Protein AF-X1ATG4-F1 (afdb_monomer_lite)

Structure (mmCIF, N/CA/C/O backbone):
data_AF-X1ATG4-F1
#
_entry.id   AF-X1ATG4-F1
#
loop_
_atom_site.group_PDB
_atom_site.id
_atom_site.type_symbol
_atom_site.label_atom_id
_atom_site.label_alt_id
_atom_site.label_comp_id
_atom_site.label_asym_id
_atom_site.label_entity_id
_atom_site.label_seq_id
_atom_site.pdbx_PDB_ins_code
_atom_site.Cartn_x
_atom_site.Cartn_y
_atom_site.Cartn_z
_atom_site.occupancy
_atom_site.B_iso_or_equiv
_atom_site.auth_seq_id
_atom_site.auth_comp_id
_atom_site.auth_asym_id
_atom_site.auth_atom_id
_atom_site.pdbx_PDB_model_num
ATOM 1 N N . LEU A 1 1 ? -18.039 0.901 14.696 1.00 39.53 1 LEU A N 1
ATOM 2 C CA . LEU A 1 1 ? -16.800 1.525 14.194 1.00 39.53 1 LEU A CA 1
ATOM 3 C C . LEU A 1 1 ? -17.168 2.192 12.890 1.00 39.53 1 LEU A C 1
ATOM 5 O O . LEU A 1 1 ? -17.733 1.528 12.027 1.00 39.53 1 LEU A O 1
ATOM 9 N N . THR A 1 2 ? -16.930 3.484 12.785 1.00 30.84 2 THR A N 1
ATOM 10 C CA . THR A 1 2 ? -17.266 4.261 11.594 1.00 30.84 2 THR A CA 1
ATOM 11 C C . THR A 1 2 ? -16.002 5.020 11.230 1.00 30.84 2 THR A C 1
ATOM 13 O O . THR A 1 2 ? -15.323 5.549 12.107 1.00 30.84 2 THR A O 1
ATOM 16 N N . TRP A 1 3 ? -15.625 4.991 9.957 1.00 35.78 3 TRP A N 1
ATOM 17 C CA . TRP A 1 3 ? -14.454 5.716 9.479 1.00 35.78 3 TRP A CA 1
ATOM 18 C C . TRP A 1 3 ? -14.771 7.209 9.533 1.00 35.78 3 TRP A C 1
ATOM 20 O O . TRP A 1 3 ? -15.779 7.643 8.972 1.00 35.78 3 TRP A O 1
ATOM 30 N N . ALA A 1 4 ? -13.953 7.983 10.243 1.00 32.50 4 ALA A N 1
ATOM 31 C CA . ALA A 1 4 ? -14.033 9.433 10.177 1.00 32.50 4 ALA A CA 1
ATOM 32 C C . ALA A 1 4 ? -13.235 9.859 8.946 1.00 32.50 4 ALA A C 1
ATOM 34 O O . ALA A 1 4 ? -12.024 9.674 8.899 1.00 32.50 4 ALA A O 1
ATOM 35 N N . ASN A 1 5 ? -13.915 10.371 7.920 1.00 33.09 5 ASN A N 1
ATOM 36 C CA . ASN A 1 5 ? -13.211 11.028 6.826 1.00 33.09 5 ASN A CA 1
ATOM 37 C C . ASN A 1 5 ? -12.584 12.326 7.377 1.00 33.09 5 ASN A C 1
ATOM 39 O O . ASN A 1 5 ? -13.252 13.043 8.125 1.00 33.09 5 ASN A O 1
ATOM 43 N N . PRO A 1 6 ? -11.329 12.620 7.010 1.00 39.56 6 PRO A N 1
ATOM 44 C CA . PRO A 1 6 ? -10.852 12.382 5.661 1.00 39.56 6 PRO A CA 1
ATOM 45 C C . PRO A 1 6 ? -9.776 11.299 5.531 1.00 39.56 6 PRO A C 1
ATOM 47 O O . PRO A 1 6 ? -8.745 11.296 6.200 1.00 39.56 6 PRO A O 1
ATOM 50 N N . VAL A 1 7 ? -10.053 10.396 4.600 1.00 40.12 7 VAL A N 1
ATOM 51 C CA . VAL A 1 7 ? -9.165 9.374 4.068 1.00 40.12 7 VAL A CA 1
ATOM 52 C C . VAL A 1 7 ? -8.341 10.024 2.959 1.00 40.12 7 VAL A C 1
ATOM 54 O O . VAL A 1 7 ? -8.877 10.355 1.908 1.00 40.12 7 VAL A O 1
ATOM 57 N N . PHE A 1 8 ? -7.047 10.227 3.181 1.00 42.38 8 PHE A N 1
ATOM 58 C CA . PHE A 1 8 ? -6.211 10.985 2.252 1.00 42.38 8 PHE A CA 1
ATOM 59 C C . PHE A 1 8 ? -5.025 10.157 1.779 1.00 42.38 8 PHE A C 1
ATOM 61 O O . PHE A 1 8 ? -4.408 9.414 2.549 1.00 42.38 8 PHE A O 1
ATOM 68 N N . LEU A 1 9 ? -4.757 10.211 0.480 1.00 43.16 9 LEU A N 1
ATOM 69 C CA . LEU A 1 9 ? -3.505 9.738 -0.084 1.00 43.16 9 LEU A CA 1
ATOM 70 C C . LEU A 1 9 ? -2.603 10.964 -0.241 1.00 43.16 9 LEU A C 1
ATOM 72 O O . LEU A 1 9 ? -3.017 11.944 -0.858 1.00 43.16 9 LEU A O 1
ATOM 76 N N . LYS A 1 10 ? -1.409 10.930 0.356 1.00 48.19 10 LYS A N 1
ATOM 77 C CA . LYS A 1 10 ? -0.399 11.975 0.179 1.00 48.19 10 LYS A CA 1
ATOM 78 C C . LYS A 1 10 ? 0.585 11.527 -0.901 1.00 48.19 10 LYS A C 1
ATOM 80 O O . LYS A 1 10 ? 1.242 10.492 -0.755 1.00 48.19 10 LYS A O 1
ATOM 85 N N . HIS A 1 11 ? 0.657 12.317 -1.966 1.00 41.91 11 HIS A N 1
ATOM 86 C CA . HIS A 1 11 ? 1.656 12.249 -3.030 1.00 41.91 11 HIS A CA 1
ATOM 87 C C . HIS A 1 11 ? 2.664 13.397 -2.856 1.00 41.91 11 HIS A C 1
ATOM 89 O O . HIS A 1 11 ? 2.399 14.331 -2.099 1.00 41.91 11 HIS A O 1
ATOM 95 N N . TYR A 1 12 ? 3.807 13.383 -3.552 1.00 43.47 12 TYR A N 1
ATOM 96 C CA . TYR A 1 12 ? 4.749 14.512 -3.466 1.00 43.47 12 TYR A CA 1
ATOM 97 C C . TYR A 1 12 ? 4.158 15.833 -3.993 1.00 43.47 12 TYR A C 1
ATOM 99 O O . TYR A 1 12 ? 4.673 16.901 -3.677 1.00 43.47 12 TYR A O 1
ATOM 107 N N . GLU A 1 13 ? 3.081 15.755 -4.779 1.00 34.00 13 GLU A N 1
ATOM 108 C CA . GLU A 1 13 ? 2.392 16.895 -5.398 1.00 34.00 13 GLU A CA 1
ATOM 109 C C . GLU A 1 13 ? 1.251 17.477 -4.549 1.00 34.00 13 GLU A C 1
ATOM 111 O O . GLU A 1 13 ? 0.695 18.501 -4.927 1.00 34.00 13 GLU A O 1
ATOM 116 N N . THR A 1 14 ? 0.888 16.856 -3.421 1.00 41.28 14 THR A N 1
ATOM 117 C CA . THR A 1 14 ? -0.229 17.315 -2.571 1.00 41.28 14 THR A CA 1
ATOM 118 C C . THR A 1 14 ? 0.276 18.110 -1.369 1.00 41.28 14 THR A C 1
ATOM 120 O O . THR A 1 14 ? 1.152 17.619 -0.649 1.00 41.28 14 THR A O 1
ATOM 123 N N . ASP A 1 15 ? -0.285 19.301 -1.115 1.00 38.81 15 ASP A N 1
ATOM 124 C CA . ASP A 1 15 ? 0.025 20.094 0.086 1.00 38.81 15 ASP A CA 1
ATOM 125 C C . ASP A 1 15 ? -0.265 19.272 1.364 1.00 38.81 15 ASP A C 1
ATOM 127 O O . ASP A 1 15 ? -1.424 18.950 1.647 1.00 38.81 15 ASP A O 1
ATOM 131 N N . PRO A 1 16 ? 0.755 18.973 2.194 1.00 40.34 16 PRO A N 1
ATOM 132 C CA . PRO A 1 16 ? 0.622 18.101 3.359 1.00 40.34 16 PRO A CA 1
ATOM 133 C C . PRO A 1 16 ? -0.294 18.647 4.469 1.00 40.34 16 PRO A C 1
ATOM 135 O O . PRO A 1 16 ? -0.579 17.903 5.415 1.00 40.34 16 PRO A O 1
ATOM 138 N N . ILE A 1 17 ? -0.720 19.915 4.385 1.00 38.16 17 ILE A N 1
ATOM 139 C CA . ILE A 1 17 ? -1.539 20.629 5.376 1.00 38.16 17 ILE A CA 1
ATOM 140 C C . ILE A 1 17 ? -2.983 20.831 4.887 1.00 38.16 17 ILE A C 1
ATOM 142 O O . ILE A 1 17 ? -3.896 20.882 5.715 1.00 38.16 17 ILE A O 1
ATOM 146 N N . THR A 1 18 ? -3.215 20.945 3.575 1.00 38.19 18 THR A N 1
ATOM 147 C CA . THR A 1 18 ? -4.523 21.358 3.025 1.00 38.19 18 THR A CA 1
ATOM 148 C C . THR A 1 18 ? -5.119 20.409 1.989 1.00 38.19 18 THR A C 1
ATOM 150 O O . THR A 1 18 ? -6.333 20.437 1.779 1.00 38.19 18 THR A O 1
ATOM 153 N N . GLU A 1 19 ? -4.315 19.531 1.395 1.00 42.41 19 GLU A N 1
ATOM 154 C CA . GLU A 1 19 ? -4.727 18.686 0.283 1.00 42.41 19 GLU A CA 1
ATOM 155 C C . GLU A 1 19 ? -4.458 17.229 0.616 1.00 42.41 19 GLU A C 1
ATOM 157 O O . GLU A 1 19 ? -3.336 16.732 0.608 1.00 42.41 19 GLU A O 1
ATOM 162 N N . GLY A 1 20 ? -5.530 16.508 0.888 1.00 44.81 20 GLY A N 1
ATOM 163 C CA . GLY A 1 20 ? -5.513 15.090 0.648 1.00 44.81 20 GLY A CA 1
ATOM 164 C C . GLY A 1 20 ? -6.519 14.768 -0.435 1.00 44.81 20 GLY A C 1
ATOM 165 O O . GLY A 1 20 ? -7.612 15.335 -0.479 1.00 44.81 20 GLY A O 1
ATOM 166 N N . ALA A 1 21 ? -6.127 13.881 -1.336 1.00 48.69 21 ALA A N 1
ATOM 167 C CA . ALA A 1 21 ? -6.972 13.483 -2.441 1.00 48.69 21 ALA A CA 1
ATOM 168 C C . ALA A 1 21 ? -7.600 12.111 -2.152 1.00 48.69 21 ALA A C 1
ATOM 170 O O . ALA A 1 21 ? -6.941 11.205 -1.627 1.00 48.69 21 ALA A O 1
ATOM 171 N N . ASP A 1 22 ? -8.885 11.959 -2.495 1.00 48.97 22 ASP A N 1
ATOM 172 C CA . ASP A 1 22 ? -9.569 10.655 -2.524 1.00 48.97 22 ASP A CA 1
ATOM 173 C C . ASP A 1 22 ? -8.992 9.743 -3.627 1.00 48.97 22 ASP A C 1
ATOM 175 O O . ASP A 1 22 ? -9.145 8.522 -3.558 1.00 48.97 22 ASP A O 1
ATOM 179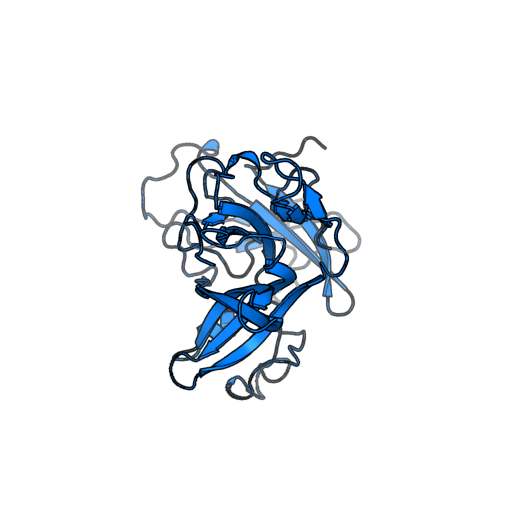 N N . THR A 1 23 ? -8.290 10.344 -4.594 1.00 51.44 23 THR A N 1
ATOM 180 C CA . THR A 1 23 ? -7.685 9.721 -5.773 1.00 51.44 23 THR A CA 1
ATOM 181 C C . THR A 1 23 ? -6.250 10.226 -5.932 1.00 51.44 23 THR A C 1
ATOM 183 O O . THR A 1 23 ? -6.034 11.433 -5.873 1.00 51.44 23 THR A O 1
ATOM 186 N N . ILE A 1 24 ? -5.262 9.354 -6.147 1.00 54.38 24 ILE A N 1
ATOM 187 C CA . ILE A 1 24 ? -3.892 9.794 -6.479 1.00 54.38 24 ILE A CA 1
ATOM 188 C C . ILE A 1 24 ? -3.726 9.716 -7.986 1.00 54.38 24 ILE A C 1
ATOM 190 O O . ILE A 1 24 ? -3.968 8.657 -8.551 1.00 54.38 24 ILE A O 1
ATOM 194 N N . ASN A 1 25 ? -3.206 10.773 -8.605 1.00 51.72 25 ASN A N 1
ATOM 195 C CA . ASN A 1 25 ? -2.513 10.648 -9.887 1.00 51.72 25 ASN A CA 1
ATOM 196 C C . ASN A 1 25 ? -1.090 10.129 -9.632 1.00 51.72 25 ASN A C 1
ATOM 198 O O . ASN A 1 25 ? -0.150 10.914 -9.582 1.00 51.72 25 ASN A O 1
ATOM 202 N N . GLY A 1 26 ? -0.953 8.829 -9.353 1.00 52.44 26 GLY A N 1
ATOM 203 C CA . GLY A 1 26 ? 0.324 8.202 -8.995 1.00 52.44 26 GLY A CA 1
ATOM 204 C C . GLY A 1 26 ? 0.885 7.380 -10.150 1.00 52.44 26 GLY A C 1
ATOM 205 O O . GLY A 1 26 ? 0.176 6.567 -10.742 1.00 52.44 26 GLY A O 1
ATOM 206 N N . ARG A 1 27 ? 2.157 7.572 -10.478 1.00 62.78 27 ARG A N 1
ATOM 207 C CA . ARG A 1 27 ? 2.899 6.799 -11.479 1.00 62.78 27 ARG A CA 1
ATOM 208 C C . ARG A 1 27 ? 3.288 5.424 -10.919 1.00 62.78 27 ARG A C 1
ATOM 210 O O . ARG A 1 27 ? 3.315 5.232 -9.705 1.00 62.78 27 ARG A O 1
ATOM 217 N N . ILE A 1 28 ? 3.629 4.472 -11.802 1.00 60.91 28 ILE A N 1
ATOM 218 C CA . ILE A 1 28 ? 4.023 3.068 -11.493 1.00 60.91 28 ILE A CA 1
ATOM 219 C C . ILE A 1 28 ? 5.081 2.945 -10.382 1.00 60.91 28 ILE A C 1
ATOM 221 O O . ILE A 1 28 ? 5.209 1.890 -9.774 1.00 60.91 28 ILE A O 1
ATOM 225 N N . GLU A 1 29 ? 5.810 4.016 -10.097 1.00 65.94 29 GLU A N 1
ATOM 226 C CA . GLU A 1 29 ? 6.955 4.041 -9.201 1.00 65.94 29 GLU A CA 1
ATOM 227 C C . GLU A 1 29 ? 6.810 5.016 -8.029 1.00 65.94 29 GLU A C 1
ATOM 229 O O . GLU A 1 29 ? 7.734 5.126 -7.227 1.00 65.94 29 GLU A O 1
ATOM 234 N N . ASP A 1 30 ? 5.682 5.714 -7.899 1.00 65.81 30 ASP A N 1
ATOM 235 C CA . ASP A 1 30 ? 5.559 6.754 -6.882 1.00 65.81 30 ASP A CA 1
ATOM 236 C C . ASP A 1 30 ? 5.461 6.175 -5.465 1.00 65.81 30 ASP A C 1
ATOM 238 O O . ASP A 1 30 ? 4.790 5.171 -5.193 1.00 65.81 30 ASP A O 1
ATOM 242 N N . ASP A 1 31 ? 6.133 6.860 -4.541 1.00 71.19 31 ASP A N 1
ATOM 243 C CA . ASP A 1 31 ? 6.045 6.596 -3.114 1.00 71.19 31 ASP A CA 1
ATOM 244 C C . ASP A 1 31 ? 4.797 7.265 -2.547 1.00 71.19 31 ASP A C 1
ATOM 246 O O . ASP A 1 31 ? 4.685 8.498 -2.500 1.00 71.19 31 ASP A O 1
ATOM 250 N N . ILE A 1 32 ? 3.877 6.435 -2.073 1.00 75.50 32 ILE A N 1
ATOM 251 C CA . ILE A 1 32 ? 2.563 6.852 -1.607 1.00 75.50 32 ILE A CA 1
ATOM 252 C C . ILE A 1 32 ? 2.511 6.703 -0.094 1.00 75.50 32 ILE A C 1
ATOM 254 O O . ILE A 1 32 ? 2.842 5.653 0.459 1.00 75.50 32 ILE A O 1
ATOM 258 N N . LEU A 1 33 ? 2.026 7.739 0.589 1.00 76.44 33 LEU A N 1
ATOM 259 C CA . LEU A 1 33 ? 1.612 7.629 1.981 1.00 76.44 33 LEU A CA 1
ATOM 260 C C . LEU A 1 33 ? 0.093 7.584 2.064 1.00 76.44 33 LEU A C 1
ATOM 262 O O . LEU A 1 33 ? -0.594 8.543 1.704 1.00 76.44 33 LEU A O 1
ATOM 266 N N . ARG A 1 34 ? -0.437 6.495 2.618 1.00 78.88 34 ARG A N 1
ATOM 267 C CA . ARG A 1 34 ? -1.844 6.427 2.994 1.00 78.88 34 ARG A CA 1
ATOM 268 C C . ARG A 1 34 ? -2.046 6.867 4.435 1.00 78.88 34 ARG A C 1
ATOM 270 O O . ARG A 1 34 ? -1.435 6.299 5.337 1.00 78.88 34 ARG A O 1
ATOM 277 N N . TYR A 1 35 ? -2.926 7.846 4.628 1.00 81.88 35 TYR A N 1
ATOM 278 C CA . TYR A 1 35 ? -3.425 8.276 5.927 1.00 81.88 35 TYR A CA 1
ATOM 279 C C . TYR A 1 35 ? -4.886 7.850 6.119 1.00 81.88 35 TYR A C 1
ATOM 281 O O . TYR A 1 35 ? -5.762 8.264 5.353 1.00 81.88 35 TYR A O 1
ATOM 289 N N . ASP A 1 36 ? -5.144 7.056 7.157 1.00 80.56 36 ASP A N 1
ATOM 290 C CA . ASP A 1 36 ? -6.490 6.668 7.575 1.00 80.56 36 ASP A CA 1
ATOM 291 C C . ASP A 1 36 ? -6.773 7.104 9.014 1.00 80.56 36 ASP A C 1
ATOM 293 O O . ASP A 1 36 ? -5.885 7.116 9.870 1.00 80.56 36 ASP A O 1
ATOM 297 N N . GLN A 1 37 ? -8.049 7.355 9.305 1.00 83.50 37 GLN A N 1
ATOM 298 C CA . GLN A 1 37 ? -8.538 7.625 10.650 1.00 83.50 37 GLN A CA 1
ATOM 299 C C . GLN A 1 37 ? -9.792 6.802 10.955 1.00 83.50 37 GLN A C 1
ATOM 301 O O . GLN A 1 37 ? -10.716 6.696 10.146 1.00 83.50 37 GLN A O 1
ATOM 306 N N . PHE A 1 38 ? -9.856 6.242 12.159 1.00 82.25 38 PHE A N 1
ATOM 307 C CA . PHE A 1 38 ? -11.050 5.574 12.670 1.00 82.25 38 PHE A CA 1
ATOM 308 C C . PHE A 1 38 ? -11.283 5.924 14.130 1.00 82.25 38 PHE A C 1
ATOM 310 O O . PHE A 1 38 ? -10.393 6.418 14.821 1.00 82.25 38 PHE A O 1
ATOM 317 N N . TYR A 1 39 ? -12.484 5.621 14.616 1.00 83.94 39 TYR A N 1
ATOM 318 C CA . TYR A 1 39 ? -12.796 5.765 16.026 1.00 83.94 39 TYR A CA 1
ATOM 319 C C . TYR A 1 39 ? -13.517 4.556 16.606 1.00 83.94 39 TYR A C 1
ATOM 321 O O . TYR A 1 39 ? -14.283 3.850 15.943 1.00 83.94 39 TYR A O 1
ATOM 329 N N . ILE A 1 40 ? -13.308 4.356 17.899 1.00 82.56 40 ILE A N 1
ATOM 330 C CA . ILE A 1 40 ? -14.098 3.455 18.723 1.00 82.56 40 ILE A CA 1
ATOM 331 C C . ILE A 1 40 ? -15.265 4.251 19.302 1.00 82.56 40 ILE A C 1
ATOM 333 O O . ILE A 1 40 ? -15.048 5.233 20.006 1.00 82.56 40 ILE A O 1
ATOM 337 N N . ASP A 1 41 ? -16.485 3.806 19.008 1.00 81.19 41 ASP A N 1
ATOM 338 C CA . ASP A 1 41 ? -17.721 4.320 19.602 1.00 81.19 41 ASP A CA 1
ATOM 339 C C . ASP A 1 41 ? -18.066 3.525 20.863 1.00 81.19 41 ASP A C 1
ATOM 341 O O . ASP A 1 41 ? -18.224 2.297 20.821 1.00 81.19 41 ASP A O 1
ATOM 345 N N . ARG A 1 42 ? -18.161 4.240 21.978 1.00 76.00 42 ARG A N 1
ATOM 346 C CA . ARG A 1 42 ? -18.428 3.707 23.313 1.00 76.00 42 ARG A CA 1
ATOM 347 C C . ARG A 1 42 ? -19.795 4.112 23.845 1.00 76.00 42 ARG A C 1
ATOM 349 O O . ARG A 1 42 ? -20.104 3.763 24.981 1.00 76.00 42 ARG A O 1
ATOM 356 N N . SER A 1 43 ? -20.614 4.803 23.055 1.00 75.56 43 SER A N 1
ATOM 357 C CA . SER A 1 43 ? -21.911 5.285 23.514 1.00 75.56 43 SER A CA 1
ATOM 358 C C . SER A 1 43 ? -22.770 4.124 24.030 1.00 75.56 43 SER A C 1
ATOM 360 O O . SER A 1 43 ? -22.934 3.098 23.362 1.00 75.56 43 SER A O 1
ATOM 362 N N . GLY A 1 44 ? -23.257 4.257 25.268 1.00 67.38 44 GLY A N 1
ATOM 363 C CA . GLY A 1 44 ? -24.049 3.232 25.956 1.00 67.38 44 GLY A CA 1
ATOM 364 C C . GLY A 1 44 ? -23.274 1.993 26.429 1.00 67.38 44 GLY A C 1
ATOM 365 O O . GLY A 1 44 ? -23.899 0.963 26.684 1.00 67.38 44 GLY A O 1
ATOM 366 N N . ARG A 1 45 ? -21.936 2.044 26.528 1.00 67.62 45 ARG A N 1
ATOM 367 C CA . ARG A 1 45 ? -21.096 0.912 26.969 1.00 67.62 45 ARG A CA 1
ATOM 368 C C . ARG A 1 45 ? -20.383 1.246 28.280 1.00 67.62 45 ARG A C 1
ATOM 370 O O . ARG A 1 45 ? -19.589 2.174 28.321 1.00 67.62 45 ARG A O 1
ATOM 377 N N . GLU A 1 46 ? -20.657 0.471 29.331 1.00 56.03 46 GLU A N 1
ATOM 378 C CA . GLU A 1 46 ? -20.280 0.850 30.704 1.00 56.03 46 GLU A CA 1
ATOM 379 C C . GLU A 1 46 ? -18.843 0.519 31.141 1.00 56.03 46 GLU A C 1
ATOM 381 O O . GLU A 1 46 ? -18.426 1.090 32.131 1.00 56.03 46 GLU A O 1
ATOM 386 N N . ASP A 1 47 ? -18.075 -0.324 30.433 1.00 57.53 47 ASP A N 1
ATOM 387 C CA . ASP A 1 47 ? -16.658 -0.604 30.750 1.00 57.53 47 ASP A CA 1
ATOM 388 C C . ASP A 1 47 ? -15.980 -1.385 29.611 1.00 57.53 47 ASP A C 1
ATOM 390 O O . ASP A 1 47 ? -16.585 -2.311 29.087 1.00 57.53 47 ASP A O 1
ATOM 394 N N . ASN A 1 48 ? -14.729 -1.062 29.248 1.00 57.75 48 ASN A N 1
ATOM 395 C CA . ASN A 1 48 ? -13.695 -1.910 28.594 1.00 57.75 48 ASN A CA 1
ATOM 396 C C . ASN A 1 48 ? -14.092 -2.915 27.492 1.00 57.75 48 ASN A C 1
ATOM 398 O O . ASN A 1 48 ? -13.341 -3.852 27.206 1.00 57.75 48 ASN A O 1
ATOM 402 N N . THR A 1 49 ? -15.244 -2.737 26.853 1.00 66.94 49 THR A N 1
ATOM 403 C CA . THR A 1 49 ? -15.807 -3.789 26.007 1.00 66.94 49 THR A CA 1
ATOM 404 C C . THR A 1 49 ? -15.063 -3.939 24.702 1.00 66.94 49 THR A C 1
ATOM 406 O O . THR A 1 49 ? -15.017 -5.047 24.197 1.00 66.94 49 THR A O 1
ATOM 409 N N . ILE A 1 50 ? -14.487 -2.870 24.148 1.00 79.56 50 ILE A N 1
ATOM 410 C CA . ILE A 1 50 ? -13.894 -2.890 22.809 1.00 79.56 50 ILE A CA 1
ATOM 411 C C . ILE A 1 50 ? -12.389 -2.700 22.914 1.00 79.56 50 ILE A C 1
ATOM 413 O O . ILE A 1 50 ? -11.914 -1.601 23.199 1.00 79.56 50 ILE A O 1
ATOM 417 N N . ASN A 1 51 ? -11.655 -3.766 22.614 1.00 85.38 51 ASN A N 1
ATOM 418 C CA . ASN A 1 51 ? -10.202 -3.754 22.553 1.00 85.38 51 ASN A CA 1
ATOM 419 C C . ASN A 1 51 ? -9.750 -4.116 21.141 1.00 85.38 51 ASN A C 1
ATOM 421 O O . ASN A 1 51 ? -9.978 -5.238 20.684 1.00 85.38 51 ASN A O 1
ATOM 425 N N . ILE A 1 52 ? -9.070 -3.195 20.470 1.00 89.94 52 ILE A N 1
ATOM 426 C CA . ILE A 1 52 ? -8.297 -3.439 19.258 1.00 89.94 52 ILE A CA 1
ATOM 427 C C . ILE A 1 52 ? -7.312 -4.575 19.543 1.00 89.94 52 ILE A C 1
ATOM 429 O O . ILE A 1 52 ? -6.480 -4.500 20.440 1.00 89.94 52 ILE A O 1
ATOM 433 N N . GLN A 1 53 ? -7.432 -5.659 18.791 1.00 92.12 53 GLN A N 1
ATOM 434 C CA . GLN A 1 53 ? -6.529 -6.804 18.849 1.00 92.12 53 GLN A CA 1
ATOM 435 C C . GLN A 1 53 ? -5.426 -6.682 17.815 1.00 92.12 53 GLN A C 1
ATOM 437 O O . GLN A 1 53 ? -4.286 -7.063 18.071 1.00 92.12 53 GLN A O 1
ATOM 442 N N . GLN A 1 54 ? -5.774 -6.171 16.637 1.00 94.38 54 GLN A N 1
ATOM 443 C CA . GLN A 1 54 ? -4.861 -6.093 15.517 1.00 94.38 54 GLN A CA 1
ATOM 444 C C . GLN A 1 54 ? -5.305 -5.001 14.552 1.00 94.38 54 GLN A C 1
ATOM 446 O O . GLN A 1 54 ? -6.497 -4.835 14.297 1.00 94.38 54 GLN A O 1
ATOM 451 N N . THR A 1 55 ? -4.341 -4.299 13.984 1.00 94.50 55 THR A N 1
ATOM 452 C CA . THR A 1 55 ? -4.531 -3.463 12.795 1.00 94.50 55 THR A CA 1
ATOM 453 C C . THR A 1 55 ? -3.774 -4.103 11.648 1.00 94.50 55 THR A C 1
ATOM 455 O O . THR A 1 55 ? -2.685 -4.645 11.859 1.00 94.50 55 THR A O 1
ATOM 458 N N . ARG A 1 56 ? -4.345 -4.072 10.449 1.00 95.25 56 ARG A N 1
ATOM 459 C CA . ARG A 1 56 ? -3.729 -4.617 9.244 1.00 95.25 56 ARG A CA 1
ATOM 460 C C . ARG A 1 56 ? -3.892 -3.643 8.091 1.00 95.25 56 ARG A C 1
ATOM 462 O O . ARG A 1 56 ? -4.954 -3.045 7.928 1.00 95.25 56 ARG A O 1
ATOM 469 N N . GLN A 1 57 ? -2.856 -3.537 7.282 1.00 93.38 57 GLN A N 1
ATOM 470 C CA . GLN A 1 57 ? -2.827 -2.748 6.064 1.00 93.38 57 GLN A CA 1
ATOM 471 C C . GLN A 1 57 ? -2.430 -3.674 4.924 1.00 93.38 57 GLN A C 1
ATOM 473 O O . GLN A 1 57 ? -1.496 -4.466 5.059 1.00 93.38 57 GLN A O 1
ATOM 478 N N . PHE A 1 58 ? -3.165 -3.605 3.822 1.00 93.50 58 PHE A N 1
ATOM 479 C CA . PHE A 1 58 ? -2.941 -4.443 2.656 1.00 93.50 58 PHE A CA 1
ATOM 480 C C . PHE A 1 58 ? -2.933 -3.603 1.393 1.00 93.50 58 PHE A C 1
ATOM 482 O O . PHE A 1 58 ? -3.718 -2.666 1.252 1.00 93.50 58 PHE A O 1
ATOM 489 N N . LEU A 1 59 ? -2.115 -4.034 0.445 1.00 92.56 59 LEU A N 1
ATOM 490 C CA . LEU A 1 59 ? -2.306 -3.761 -0.966 1.00 92.56 59 LEU A CA 1
ATOM 491 C C . LEU A 1 59 ? -2.847 -5.049 -1.574 1.00 92.56 59 LEU A C 1
ATOM 493 O O . LEU A 1 59 ? -2.264 -6.120 -1.385 1.00 92.56 59 LEU A O 1
ATOM 497 N N . ILE A 1 60 ? -3.973 -4.961 -2.268 1.00 95.25 60 ILE A N 1
ATOM 498 C CA . ILE A 1 60 ? -4.629 -6.104 -2.900 1.00 95.25 60 ILE A CA 1
ATOM 499 C C . ILE A 1 60 ? -4.963 -5.774 -4.347 1.00 95.25 60 ILE A C 1
ATOM 501 O O . ILE A 1 60 ? -5.235 -4.625 -4.679 1.00 95.25 60 ILE A O 1
ATOM 505 N N . ALA A 1 61 ? -5.006 -6.794 -5.191 1.00 95.50 61 ALA A N 1
ATOM 506 C CA . ALA A 1 61 ? -5.693 -6.723 -6.471 1.00 95.50 61 ALA A CA 1
ATOM 507 C C . ALA A 1 61 ? -7.005 -7.496 -6.347 1.00 95.50 61 ALA A C 1
ATOM 509 O O . ALA A 1 61 ? -7.027 -8.590 -5.773 1.00 95.50 61 ALA A O 1
ATOM 510 N N . LYS A 1 62 ? -8.097 -6.927 -6.857 1.00 96.38 62 LYS A N 1
ATOM 511 C CA . LYS A 1 62 ? -9.444 -7.480 -6.698 1.00 96.38 62 LYS A CA 1
ATOM 512 C C . LYS A 1 62 ? -10.243 -7.357 -7.985 1.00 96.38 62 LYS A C 1
ATOM 514 O O . LYS A 1 62 ? -10.235 -6.312 -8.628 1.00 96.38 62 LYS A O 1
ATOM 519 N N . ASN A 1 63 ? -10.956 -8.425 -8.325 1.00 97.06 63 ASN A N 1
ATOM 520 C CA . ASN A 1 63 ? -11.887 -8.460 -9.436 1.00 97.06 63 ASN A CA 1
ATOM 521 C C . ASN A 1 63 ? -13.282 -8.009 -8.983 1.00 97.06 63 ASN A C 1
ATOM 523 O O . ASN A 1 63 ? -13.896 -8.635 -8.116 1.00 97.06 63 ASN A O 1
ATOM 527 N N . SER A 1 64 ? -13.814 -6.953 -9.590 1.00 94.44 64 SER A N 1
ATOM 528 C CA . SER A 1 64 ? -15.117 -6.381 -9.230 1.00 94.44 64 SER A CA 1
ATOM 529 C C . SER A 1 64 ? -16.320 -7.247 -9.629 1.00 94.44 64 SER A C 1
ATOM 531 O O . SER A 1 64 ? -17.408 -7.052 -9.087 1.00 94.44 64 SER A O 1
ATOM 533 N N . VAL A 1 65 ? -16.140 -8.223 -10.529 1.00 95.75 65 VAL A N 1
ATOM 534 C CA . VAL A 1 65 ? -17.209 -9.109 -11.023 1.00 95.75 65 VAL A CA 1
ATOM 535 C C . VAL A 1 65 ? -17.192 -10.470 -10.330 1.00 95.75 65 VAL A C 1
ATOM 537 O O . VAL A 1 65 ? -18.234 -10.925 -9.861 1.00 95.75 65 VAL A O 1
ATOM 540 N N . THR A 1 66 ? -16.037 -11.140 -10.268 1.00 96.00 66 THR A N 1
ATOM 541 C CA . THR A 1 66 ? -15.927 -12.478 -9.657 1.00 96.00 66 THR A CA 1
ATOM 542 C C . THR A 1 66 ? -15.752 -12.420 -8.142 1.00 96.00 66 THR A C 1
ATOM 544 O O . THR A 1 66 ? -16.069 -13.390 -7.457 1.00 96.00 66 THR A O 1
ATOM 547 N N . GLY A 1 67 ? -15.270 -11.292 -7.610 1.00 94.38 67 GLY A N 1
ATOM 548 C CA . GLY A 1 67 ? -14.895 -11.151 -6.204 1.00 94.38 67 GLY A CA 1
ATOM 549 C C . GLY A 1 67 ? -13.553 -11.798 -5.854 1.00 94.38 67 GLY A C 1
ATOM 550 O O . GLY A 1 67 ? -13.172 -11.767 -4.685 1.00 94.38 67 GLY A O 1
ATOM 551 N N . ASP A 1 68 ? -12.837 -12.361 -6.835 1.00 97.12 68 ASP A N 1
ATOM 552 C CA . ASP A 1 68 ? -11.497 -12.905 -6.621 1.00 97.12 68 ASP A CA 1
ATOM 553 C C . ASP A 1 68 ? -10.539 -11.792 -6.198 1.00 97.12 68 ASP A C 1
ATOM 555 O O . ASP A 1 68 ? -10.531 -10.709 -6.779 1.00 97.12 68 ASP A O 1
ATOM 559 N N . GLU A 1 69 ? -9.684 -12.070 -5.222 1.00 96.94 69 GLU A N 1
ATOM 560 C CA . GLU A 1 69 ? -8.663 -11.131 -4.775 1.00 96.94 69 GLU A CA 1
ATOM 561 C C . GLU A 1 69 ? -7.380 -11.854 -4.374 1.00 96.94 69 GLU A C 1
ATOM 563 O O . GLU A 1 69 ? -7.387 -13.038 -4.029 1.00 96.94 69 GLU A O 1
ATOM 568 N N . PHE A 1 70 ? -6.267 -11.130 -4.424 1.00 97.44 70 PHE A N 1
ATOM 569 C CA . PHE A 1 70 ? -4.989 -11.592 -3.902 1.00 97.44 70 PHE A CA 1
ATOM 570 C C . PHE A 1 70 ? -4.169 -10.438 -3.335 1.00 97.44 70 PHE A C 1
ATOM 572 O O . PHE A 1 70 ? -4.354 -9.273 -3.686 1.00 97.44 70 PHE A O 1
ATOM 579 N N . ILE A 1 71 ? -3.260 -10.784 -2.428 1.00 96.56 71 ILE A N 1
ATOM 580 C CA . ILE A 1 71 ? -2.448 -9.829 -1.678 1.00 96.56 71 ILE A CA 1
ATOM 581 C C . ILE A 1 71 ? -1.194 -9.495 -2.481 1.00 96.56 71 ILE A C 1
ATOM 583 O O . ILE A 1 71 ? -0.452 -10.397 -2.865 1.00 96.56 71 ILE A O 1
ATOM 587 N N . LEU A 1 72 ? -0.954 -8.205 -2.692 1.00 93.81 72 LEU A N 1
ATOM 588 C CA . LEU A 1 72 ? 0.277 -7.654 -3.259 1.00 93.81 72 LEU A CA 1
ATOM 589 C C . LEU A 1 72 ? 1.304 -7.410 -2.147 1.00 93.81 72 LEU A C 1
ATOM 591 O O . LEU A 1 72 ? 2.445 -7.861 -2.220 1.00 93.81 72 LEU A O 1
ATOM 595 N N . GLU A 1 73 ? 0.860 -6.763 -1.069 1.00 92.06 73 GLU A N 1
ATOM 596 C CA . GLU A 1 73 ? 1.648 -6.499 0.131 1.00 92.06 73 GLU A CA 1
ATOM 597 C C . GLU A 1 73 ? 0.740 -6.501 1.363 1.00 92.06 73 GLU A C 1
ATOM 599 O O . GLU A 1 73 ? -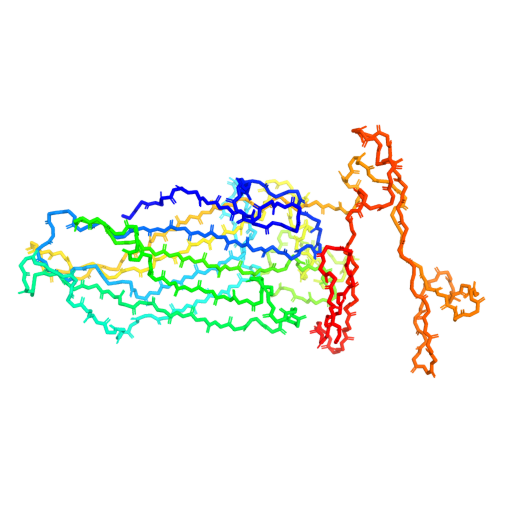0.444 -6.172 1.281 1.00 92.06 73 GLU A O 1
ATOM 604 N N . GLN A 1 74 ? 1.290 -6.869 2.520 1.00 93.56 74 GLN A N 1
ATOM 605 C CA . GLN A 1 74 ? 0.579 -6.795 3.789 1.00 93.56 74 GLN A CA 1
ATOM 606 C C . GLN A 1 74 ? 1.500 -6.406 4.944 1.00 93.56 74 GLN A C 1
ATOM 608 O O . GLN A 1 74 ? 2.658 -6.823 5.009 1.00 93.56 74 GLN A O 1
ATOM 613 N N . PHE A 1 75 ? 0.926 -5.706 5.912 1.00 93.81 75 PHE A N 1
ATOM 614 C CA . PHE A 1 75 ? 1.510 -5.442 7.215 1.00 93.81 75 PHE A CA 1
ATOM 615 C C . PHE A 1 75 ? 0.441 -5.612 8.293 1.00 93.81 75 PHE A C 1
ATOM 617 O O . PHE A 1 75 ? -0.740 -5.336 8.074 1.00 93.81 75 PHE A O 1
ATOM 624 N N . PHE A 1 76 ? 0.840 -6.085 9.470 1.00 95.00 76 PHE A N 1
ATOM 625 C CA . PHE A 1 76 ? -0.052 -6.161 10.617 1.00 95.00 76 PHE A CA 1
ATOM 626 C C . PHE A 1 76 ? 0.695 -5.867 11.909 1.00 95.00 76 PHE A C 1
ATOM 628 O O . PHE A 1 76 ? 1.837 -6.284 12.089 1.00 95.00 76 PHE A O 1
ATOM 635 N N . GLN A 1 77 ? -0.005 -5.226 12.841 1.00 95.19 77 GLN A N 1
ATOM 636 C CA . GLN A 1 77 ? 0.485 -4.969 14.186 1.00 95.19 77 GLN A CA 1
ATOM 637 C C . GLN A 1 77 ? -0.501 -5.530 15.206 1.00 95.19 77 GLN A C 1
ATOM 639 O O . GLN A 1 77 ? -1.702 -5.263 15.141 1.00 95.19 77 GLN A O 1
ATOM 644 N N . ASN A 1 78 ? 0.017 -6.336 16.134 1.00 94.56 78 ASN A N 1
ATOM 645 C CA . ASN A 1 78 ? -0.760 -6.919 17.221 1.00 94.56 78 ASN A CA 1
ATOM 646 C C . ASN A 1 78 ? -0.772 -5.978 18.427 1.00 94.56 78 ASN A C 1
ATOM 648 O O . ASN A 1 78 ? 0.268 -5.463 18.836 1.00 94.56 78 ASN A O 1
ATOM 652 N N . TRP A 1 79 ? -1.948 -5.829 19.026 1.00 91.81 79 TRP A N 1
ATOM 653 C CA . TRP A 1 79 ? -2.207 -4.980 20.191 1.00 91.81 79 TRP A CA 1
ATOM 654 C C . TRP A 1 79 ? -2.696 -5.780 21.400 1.00 91.81 79 TRP A C 1
ATOM 656 O O . TRP A 1 79 ? -3.094 -5.216 22.418 1.00 91.81 79 TRP A O 1
ATOM 666 N N . GLY A 1 80 ? -2.669 -7.112 21.307 1.00 81.06 80 GLY A N 1
ATOM 667 C CA . GLY A 1 80 ? -2.954 -7.982 22.441 1.00 81.06 80 GLY A CA 1
ATOM 668 C C . GLY A 1 80 ? -2.051 -7.627 23.625 1.00 81.06 80 GLY A C 1
ATOM 669 O O . GLY A 1 80 ? -0.830 -7.652 23.508 1.00 81.06 80 GLY A O 1
ATOM 670 N N . GLY A 1 81 ? -2.659 -7.277 24.760 1.00 72.56 81 GLY A N 1
ATOM 671 C CA . GLY A 1 81 ? -1.929 -6.927 25.980 1.00 72.56 81 GLY A CA 1
ATOM 672 C C . GLY A 1 81 ? -1.401 -5.490 26.054 1.00 72.56 81 GLY A C 1
ATOM 673 O O . GLY A 1 81 ? -0.670 -5.186 26.993 1.00 72.56 81 GLY A O 1
ATOM 674 N N . THR A 1 82 ? -1.762 -4.590 25.128 1.00 82.62 82 THR A N 1
ATOM 675 C CA . THR A 1 82 ? -1.471 -3.153 25.296 1.00 82.62 82 THR A CA 1
ATOM 676 C C . THR A 1 82 ? -2.120 -2.610 26.564 1.00 82.62 82 THR A C 1
ATOM 678 O O . THR A 1 82 ? -3.280 -2.919 26.849 1.00 82.62 82 THR A O 1
ATOM 681 N N . THR A 1 83 ? -1.399 -1.745 27.275 1.00 78.50 83 THR A N 1
ATOM 682 C CA . THR A 1 83 ? -1.887 -1.105 28.496 1.00 78.50 83 THR A CA 1
ATOM 683 C C 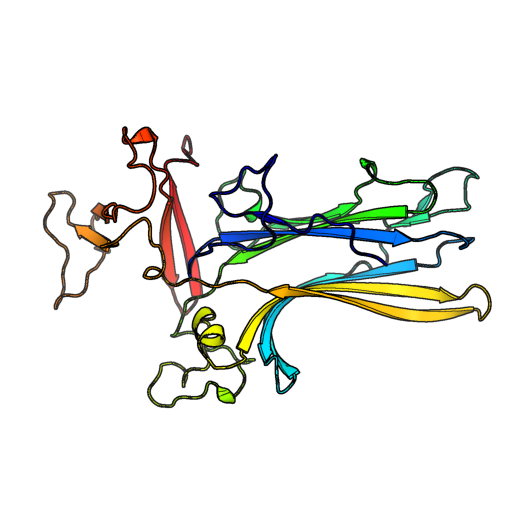. THR A 1 83 ? -3.169 -0.321 28.241 1.00 78.50 83 THR A C 1
ATOM 685 O O . THR A 1 83 ? -3.247 0.540 27.361 1.00 78.50 83 THR A O 1
ATOM 688 N N . LEU A 1 84 ? -4.162 -0.608 29.073 1.00 80.62 84 LEU A N 1
ATOM 689 C CA . LEU A 1 84 ? -5.387 0.157 29.176 1.00 80.62 84 LEU A CA 1
ATOM 690 C C . LEU A 1 84 ? -5.178 1.305 30.166 1.00 80.62 84 LEU A C 1
ATOM 692 O O . LEU A 1 84 ? -4.799 1.082 31.316 1.00 80.62 84 LEU A O 1
ATOM 696 N N . VAL A 1 85 ? -5.403 2.535 29.714 1.00 78.06 85 VAL A N 1
ATOM 697 C CA . VAL A 1 85 ? -5.266 3.745 30.532 1.00 78.06 85 VAL A CA 1
ATOM 698 C C . VAL A 1 85 ? -6.653 4.285 30.837 1.00 78.06 85 VAL A C 1
ATOM 700 O O . VAL A 1 85 ? -7.481 4.399 29.937 1.00 78.06 85 VAL A O 1
ATOM 703 N N . ASN A 1 86 ? -6.899 4.613 32.103 1.00 73.81 86 ASN A N 1
ATOM 704 C CA . ASN A 1 86 ? -8.134 5.252 32.549 1.00 73.81 86 ASN A CA 1
ATOM 705 C C . ASN A 1 86 ? -8.249 6.638 31.894 1.00 73.81 86 ASN A C 1
ATOM 707 O O . ASN A 1 86 ? -7.351 7.463 32.069 1.00 73.81 86 ASN A O 1
ATOM 711 N N . ASP A 1 87 ? -9.293 6.865 31.094 1.00 67.88 87 ASP A N 1
ATOM 712 C CA . ASP A 1 87 ? -9.396 8.055 30.238 1.00 67.88 87 ASP A CA 1
ATOM 713 C C . ASP A 1 87 ? -10.204 9.216 30.830 1.00 67.88 87 ASP A C 1
ATOM 715 O O . ASP A 1 87 ? -10.229 10.291 30.234 1.00 67.88 87 ASP A O 1
ATOM 719 N N . GLY A 1 88 ? -10.764 9.061 32.034 1.00 58.12 88 GLY A N 1
ATOM 720 C CA . GLY A 1 88 ? -11.393 10.164 32.758 1.00 58.12 88 GLY A CA 1
ATOM 721 C C . GLY A 1 88 ? -12.756 9.839 33.363 1.00 58.12 88 GLY A C 1
ATOM 722 O O . GLY A 1 88 ? -13.150 8.688 33.486 1.00 58.12 88 GLY A O 1
ATOM 723 N N . THR A 1 89 ? -13.416 10.890 33.856 1.00 49.59 89 THR A N 1
ATOM 724 C CA . THR A 1 89 ? -14.445 10.873 34.909 1.00 49.59 89 THR A CA 1
ATOM 725 C C . THR A 1 89 ? -15.793 10.243 34.486 1.00 49.59 89 THR A C 1
ATOM 727 O O . THR A 1 89 ? -16.280 10.571 33.408 1.00 49.59 89 THR A O 1
ATOM 730 N N . PRO A 1 90 ? -16.449 9.437 35.354 1.00 49.22 90 PRO A N 1
ATOM 731 C CA . PRO A 1 90 ? -16.001 9.065 36.690 1.00 49.22 90 PRO A CA 1
ATOM 732 C C . PRO A 1 90 ? -14.778 8.156 36.622 1.00 49.22 90 PRO A C 1
ATOM 734 O O . PRO A 1 90 ? -14.702 7.225 35.831 1.00 49.22 90 PRO A O 1
ATOM 737 N N . SER A 1 91 ? -13.791 8.490 37.457 1.00 50.09 91 SER A N 1
ATOM 738 C CA . SER A 1 91 ? -12.515 7.786 37.533 1.00 50.09 91 SER A CA 1
ATOM 739 C C . SER A 1 91 ? -12.763 6.286 37.672 1.00 50.09 91 SER A C 1
ATOM 741 O O . SER A 1 91 ? -13.221 5.845 38.724 1.00 50.09 91 SER A O 1
ATOM 743 N N . GLY A 1 92 ? -12.401 5.518 36.644 1.00 52.06 92 GLY A N 1
ATOM 744 C CA . GLY A 1 92 ? -12.457 4.055 36.667 1.00 52.06 92 GLY A CA 1
ATOM 745 C C . GLY A 1 92 ? -13.525 3.425 35.780 1.00 52.06 92 GLY A C 1
ATOM 746 O O . GLY A 1 92 ? -13.557 2.205 35.741 1.00 52.06 92 GLY A O 1
ATOM 747 N N . GLN A 1 93 ? -14.342 4.219 35.077 1.00 56.19 93 GLN A N 1
ATOM 748 C CA . GLN A 1 93 ? -15.423 3.707 34.220 1.00 56.19 93 GLN A CA 1
ATOM 749 C C . GLN A 1 93 ? -15.014 3.529 32.745 1.00 56.19 93 GLN A C 1
ATOM 751 O O . GLN A 1 93 ? -15.640 2.805 31.981 1.00 56.19 93 GLN A O 1
ATOM 756 N N . TYR A 1 94 ? -13.943 4.195 32.306 1.00 62.91 94 TYR A N 1
ATOM 757 C CA . TYR A 1 94 ? -13.490 4.110 30.921 1.00 62.91 94 TYR A CA 1
ATOM 758 C C . TYR A 1 94 ? -11.991 3.872 30.876 1.00 62.91 94 TYR A C 1
ATOM 760 O O . TYR A 1 94 ? -11.206 4.703 31.332 1.00 62.91 94 TYR A O 1
ATOM 768 N N . THR A 1 95 ? -11.569 2.753 30.286 1.00 72.62 95 THR A N 1
ATOM 769 C CA . THR A 1 95 ? -10.174 2.591 29.878 1.00 72.62 95 THR A CA 1
ATOM 770 C C . THR A 1 95 ? -10.052 2.576 28.367 1.00 72.62 95 THR A C 1
ATOM 772 O O . THR A 1 95 ? -10.950 2.139 27.646 1.00 72.62 95 THR A O 1
ATOM 775 N N . THR A 1 96 ? -8.944 3.090 27.857 1.00 78.75 96 THR A N 1
ATOM 776 C CA . THR A 1 96 ? -8.642 3.086 26.431 1.00 78.75 96 THR A CA 1
ATOM 777 C C . THR A 1 96 ? -7.272 2.493 26.182 1.00 78.75 96 THR A C 1
ATOM 779 O O . THR A 1 96 ? -6.363 2.649 27.001 1.00 78.75 96 THR A O 1
ATOM 782 N N . GLN A 1 97 ? -7.109 1.839 25.034 1.00 86.00 97 GLN A N 1
ATOM 783 C CA . GLN A 1 97 ? -5.795 1.380 24.607 1.00 86.00 97 GLN A CA 1
ATOM 784 C C . GLN A 1 97 ? -4.962 2.579 24.184 1.00 86.00 97 GLN A C 1
ATOM 786 O O . GLN A 1 97 ? -5.299 3.283 23.225 1.00 86.00 97 GLN A O 1
ATOM 791 N N . PHE A 1 98 ? -3.874 2.798 24.917 1.00 84.44 98 PHE A N 1
ATOM 792 C CA . PHE A 1 98 ? -2.848 3.737 24.505 1.00 84.44 98 PHE A CA 1
ATOM 793 C C . PHE A 1 98 ? -1.962 3.050 23.466 1.00 84.44 98 PHE A C 1
ATOM 795 O O . PHE A 1 98 ? -1.182 2.156 23.792 1.00 84.44 98 PHE A O 1
ATOM 802 N N . ILE A 1 99 ? -2.135 3.449 22.209 1.00 89.62 99 ILE A N 1
ATOM 803 C CA . ILE A 1 99 ? -1.360 2.967 21.071 1.00 89.62 99 ILE A CA 1
ATOM 804 C C . ILE A 1 99 ? -0.482 4.127 20.596 1.00 89.62 99 ILE A C 1
ATOM 806 O O . ILE A 1 99 ? -0.989 5.216 20.320 1.00 89.62 99 ILE A O 1
ATOM 810 N N . ASN A 1 100 ? 0.826 3.884 20.579 1.00 91.12 100 ASN A N 1
ATOM 811 C CA . ASN A 1 100 ? 1.846 4.747 19.997 1.00 91.12 100 ASN A CA 1
ATOM 812 C C . ASN A 1 100 ? 2.891 3.826 19.369 1.00 91.12 100 ASN A C 1
ATOM 814 O O . ASN A 1 100 ? 3.618 3.133 20.090 1.00 91.12 100 ASN A O 1
ATOM 818 N N . PHE A 1 101 ? 2.892 3.743 18.048 1.00 93.25 101 PHE A N 1
ATOM 819 C CA . PHE A 1 101 ? 3.728 2.810 17.312 1.00 93.25 101 PHE A CA 1
ATOM 820 C C . PHE A 1 101 ? 4.321 3.478 16.098 1.00 93.25 101 PHE A C 1
ATOM 822 O O . PHE A 1 101 ? 3.614 4.069 15.285 1.00 93.25 101 PHE A O 1
ATOM 829 N N . VAL A 1 102 ? 5.625 3.286 15.956 1.00 92.50 102 VAL A N 1
ATOM 830 C CA . VAL A 1 102 ? 6.404 3.760 14.828 1.00 92.50 102 VAL A CA 1
ATOM 831 C C . VAL A 1 102 ? 7.360 2.649 14.426 1.00 92.50 102 VAL A C 1
ATOM 833 O O . VAL A 1 102 ? 8.093 2.119 15.263 1.00 92.50 102 VAL A O 1
ATOM 836 N N . GLN A 1 103 ? 7.358 2.309 13.143 1.00 90.38 103 GLN A N 1
ATOM 837 C CA . GLN A 1 103 ? 8.316 1.389 12.548 1.00 90.38 103 GLN A CA 1
ATOM 838 C C . GLN A 1 103 ? 8.821 1.965 11.230 1.00 90.38 103 GLN A C 1
ATOM 840 O O . GLN A 1 103 ? 8.029 2.282 10.344 1.00 90.38 103 GLN A O 1
ATOM 845 N N . ASP A 1 104 ? 10.141 2.044 11.082 1.00 84.56 104 ASP A N 1
ATOM 846 C CA . ASP A 1 104 ? 10.765 2.428 9.819 1.00 84.56 104 ASP A CA 1
ATOM 847 C C . ASP A 1 104 ? 10.524 1.347 8.751 1.00 84.56 104 ASP A C 1
ATOM 849 O O . ASP A 1 104 ? 10.647 0.140 9.001 1.00 84.56 104 ASP A O 1
ATOM 853 N N . ARG A 1 105 ? 10.183 1.776 7.534 1.00 77.50 105 ARG A N 1
ATOM 854 C CA . ARG A 1 105 ? 10.237 0.929 6.342 1.00 77.50 105 ARG A CA 1
ATOM 855 C C . ARG A 1 105 ? 11.699 0.653 5.998 1.00 77.50 105 ARG A C 1
ATOM 857 O O . ARG A 1 105 ? 12.597 1.421 6.317 1.00 77.50 105 ARG A O 1
ATOM 864 N N . VAL A 1 106 ? 11.926 -0.447 5.285 1.00 68.38 106 VAL A N 1
ATOM 865 C CA . VAL A 1 106 ? 13.266 -0.814 4.794 1.00 68.38 106 VAL A CA 1
ATOM 866 C C . VAL A 1 106 ? 13.750 0.149 3.699 1.00 68.38 106 VAL A C 1
ATOM 868 O O . VAL A 1 106 ? 14.949 0.251 3.448 1.00 68.38 106 VAL A O 1
ATOM 871 N N . PHE A 1 107 ? 12.831 0.878 3.058 1.00 63.66 107 PHE A N 1
ATOM 872 C CA . PHE A 1 107 ? 13.166 1.890 2.064 1.00 63.66 107 PHE A CA 1
ATOM 873 C C . PHE A 1 107 ? 14.012 2.994 2.702 1.00 63.66 107 PHE A C 1
ATOM 875 O O . PHE A 1 107 ? 13.629 3.571 3.722 1.00 63.66 107 PHE A O 1
ATOM 882 N N . LYS A 1 108 ? 15.159 3.306 2.091 1.00 59.00 108 LYS A N 1
ATOM 883 C CA . LYS A 1 108 ? 16.015 4.409 2.536 1.00 59.00 108 LYS A CA 1
ATOM 884 C C . LYS A 1 108 ? 15.405 5.734 2.098 1.00 59.00 108 LYS A C 1
ATOM 886 O O . LYS A 1 108 ? 15.804 6.328 1.103 1.00 59.00 108 LYS A O 1
ATOM 891 N N . MET A 1 109 ? 14.407 6.164 2.855 1.00 63.53 109 MET A N 1
ATOM 892 C CA . MET A 1 109 ? 13.827 7.489 2.739 1.00 63.53 109 MET A CA 1
ATOM 893 C C . MET A 1 109 ? 14.645 8.482 3.571 1.00 63.53 109 MET A C 1
ATOM 895 O O . MET A 1 109 ? 15.225 8.112 4.598 1.00 63.53 109 MET A O 1
ATOM 899 N N . PRO A 1 110 ? 14.690 9.753 3.171 1.00 56.91 110 PRO A N 1
ATOM 900 C CA . PRO A 1 110 ? 15.326 10.789 3.965 1.00 56.91 110 PRO A CA 1
ATOM 901 C C . PRO A 1 110 ? 14.741 10.921 5.381 1.00 56.91 110 PRO A C 1
ATOM 903 O O . PRO A 1 110 ? 13.563 10.655 5.623 1.00 56.91 110 PRO A O 1
ATOM 906 N N . THR A 1 111 ? 15.557 11.384 6.332 1.00 61.22 111 THR A N 1
ATOM 907 C CA . THR A 1 111 ? 15.245 11.340 7.774 1.00 61.22 111 THR A CA 1
ATOM 908 C C . THR A 1 111 ? 13.947 12.048 8.169 1.00 61.22 111 THR A C 1
ATOM 910 O O . THR A 1 111 ? 13.352 11.663 9.170 1.00 61.22 111 THR A O 1
ATOM 913 N N . ASN A 1 112 ? 13.484 13.045 7.417 1.00 64.69 112 ASN A N 1
ATOM 914 C CA . ASN A 1 112 ? 12.278 13.809 7.754 1.00 64.69 112 ASN A CA 1
ATOM 915 C C . ASN A 1 112 ? 11.065 13.463 6.876 1.00 64.69 112 ASN A C 1
ATOM 917 O O . ASN A 1 112 ? 10.041 14.128 6.989 1.00 64.69 112 ASN A O 1
ATOM 921 N N . ASP A 1 113 ? 11.161 12.451 6.011 1.00 66.62 113 ASP A N 1
ATOM 922 C CA . ASP A 1 113 ? 10.045 12.063 5.148 1.00 66.62 113 ASP A CA 1
ATOM 923 C C . ASP A 1 113 ? 9.013 11.237 5.931 1.00 66.62 113 ASP A C 1
ATOM 925 O O . ASP A 1 113 ? 9.346 10.204 6.515 1.00 66.62 113 ASP A O 1
ATOM 929 N N . GLU A 1 114 ? 7.748 11.666 5.938 1.00 68.62 114 GLU A N 1
ATOM 930 C CA . GLU A 1 114 ? 6.651 10.927 6.581 1.00 68.62 114 GLU A CA 1
ATOM 931 C C . GLU A 1 114 ? 6.450 9.534 5.949 1.00 68.62 114 GLU A C 1
ATOM 933 O O . GLU A 1 114 ? 5.990 8.612 6.623 1.00 68.62 114 GLU A O 1
ATOM 938 N N . ARG A 1 115 ? 6.865 9.333 4.687 1.00 74.00 115 ARG A N 1
ATOM 939 C CA . ARG A 1 115 ? 6.806 8.038 3.984 1.00 74.00 115 ARG A CA 1
ATOM 940 C C . ARG A 1 115 ? 7.831 7.021 4.477 1.00 74.00 115 ARG A C 1
ATOM 942 O O . ARG A 1 115 ? 7.800 5.862 4.070 1.00 74.00 115 ARG A O 1
ATOM 949 N N . LYS A 1 116 ? 8.742 7.409 5.367 1.00 75.19 116 LYS A N 1
ATOM 950 C CA . LYS A 1 116 ? 9.733 6.479 5.920 1.00 75.19 116 LYS A CA 1
ATOM 951 C C . LYS A 1 116 ? 9.142 5.541 6.976 1.00 75.19 116 LYS A C 1
ATOM 953 O O . LYS A 1 116 ? 9.750 4.517 7.267 1.00 75.19 116 LYS A O 1
ATOM 958 N N . GLN A 1 117 ? 7.996 5.879 7.574 1.00 84.50 117 GLN A N 1
ATOM 959 C CA . GLN A 1 117 ? 7.485 5.217 8.777 1.00 84.50 117 GLN A CA 1
ATOM 960 C C . GLN A 1 117 ? 6.048 4.730 8.630 1.00 84.50 117 GLN A C 1
ATOM 962 O O . GLN A 1 117 ? 5.151 5.471 8.239 1.00 84.50 117 GLN A O 1
ATOM 967 N N . ILE A 1 118 ? 5.821 3.485 9.040 1.00 90.31 118 ILE A N 1
ATOM 968 C CA . ILE A 1 118 ? 4.491 3.023 9.428 1.00 90.31 118 ILE A CA 1
ATOM 969 C C . ILE A 1 118 ? 4.223 3.588 10.821 1.00 90.31 118 ILE A C 1
ATOM 971 O O . ILE A 1 118 ? 5.019 3.370 11.739 1.00 90.31 118 ILE A O 1
ATOM 975 N N . LYS A 1 119 ? 3.104 4.293 10.982 1.00 91.25 119 LYS A N 1
ATOM 976 C CA . LYS A 1 119 ? 2.706 4.904 12.255 1.00 91.25 119 LYS A CA 1
ATOM 977 C C . LYS A 1 119 ? 1.280 4.511 12.601 1.00 91.25 119 LYS A C 1
ATOM 979 O O . LYS A 1 119 ? 0.403 4.570 11.742 1.00 91.25 119 LYS A O 1
ATOM 984 N N . ILE A 1 120 ? 1.042 4.112 13.845 1.00 91.94 120 ILE A N 1
ATOM 985 C CA . ILE A 1 120 ? -0.301 3.827 14.357 1.00 91.94 120 ILE A CA 1
ATOM 986 C C . ILE A 1 120 ? -0.397 4.427 15.745 1.00 91.94 120 ILE A C 1
ATOM 988 O O . ILE A 1 120 ? 0.237 3.925 16.670 1.00 91.94 120 ILE A O 1
ATOM 992 N N . ASP A 1 121 ? -1.211 5.471 15.875 1.00 90.31 121 ASP A N 1
ATOM 993 C CA . ASP A 1 121 ? -1.257 6.306 17.070 1.00 90.31 121 ASP A CA 1
ATOM 994 C C . ASP A 1 121 ? -2.694 6.647 17.465 1.00 90.31 121 ASP A C 1
ATOM 996 O O . ASP A 1 121 ? -3.598 6.756 16.632 1.00 90.31 121 ASP A O 1
ATOM 1000 N N . ARG A 1 122 ? -2.912 6.864 18.762 1.00 86.81 122 ARG A N 1
ATOM 1001 C CA . ARG A 1 122 ? -4.151 7.458 19.275 1.00 86.81 122 ARG A CA 1
ATOM 1002 C C . ARG A 1 122 ? -4.170 8.971 19.024 1.00 86.81 122 ARG A C 1
ATOM 1004 O O . ARG A 1 122 ? -3.222 9.673 19.368 1.00 86.81 122 ARG A O 1
ATOM 1011 N N . ARG A 1 123 ? -5.309 9.485 18.557 1.00 84.94 123 ARG A N 1
ATOM 1012 C CA . ARG A 1 123 ? -5.594 10.917 18.371 1.00 84.94 123 ARG A CA 1
ATOM 1013 C C . ARG A 1 123 ? -6.422 11.479 19.516 1.00 84.94 123 ARG A C 1
ATOM 1015 O O . ARG A 1 123 ? -7.590 11.820 19.364 1.00 84.94 123 ARG A O 1
ATOM 1022 N N . ALA A 1 124 ? -5.784 11.567 20.684 1.00 83.50 124 ALA A N 1
ATOM 1023 C CA . ALA A 1 124 ? -6.423 12.055 21.908 1.00 83.50 124 ALA A CA 1
ATOM 1024 C C . ALA A 1 124 ? -6.915 13.511 21.801 1.00 83.50 124 ALA A C 1
ATOM 1026 O O . ALA A 1 124 ? -7.807 13.910 22.541 1.00 83.50 124 ALA A O 1
ATOM 1027 N N . ASP A 1 125 ? -6.357 14.290 20.874 1.00 80.50 125 ASP A N 1
ATOM 1028 C CA . ASP A 1 125 ? -6.797 15.642 20.524 1.00 80.50 125 ASP A CA 1
ATOM 1029 C C . ASP A 1 125 ? -8.189 15.688 19.869 1.00 80.50 125 ASP A C 1
ATOM 1031 O O . ASP A 1 125 ? -8.845 16.726 19.923 1.00 80.50 125 ASP A O 1
ATOM 1035 N N . LEU A 1 126 ? -8.647 14.579 19.277 1.00 77.75 126 LEU A N 1
ATOM 1036 C CA . LEU A 1 126 ? -9.962 14.452 18.637 1.00 77.75 126 LEU A CA 1
ATOM 1037 C C . LEU A 1 126 ? -10.978 13.686 19.495 1.00 77.75 126 LEU A C 1
ATOM 1039 O O . LEU A 1 126 ? -12.145 13.569 19.116 1.00 77.75 126 LEU A O 1
ATOM 1043 N N . ASP A 1 127 ? -10.554 13.150 20.640 1.00 80.81 127 ASP A N 1
ATOM 1044 C CA . ASP A 1 127 ? -11.426 12.381 21.519 1.00 80.81 127 ASP A CA 1
ATOM 1045 C C . ASP A 1 127 ? -12.584 13.239 22.046 1.00 80.81 127 ASP A C 1
ATOM 1047 O O . ASP A 1 127 ? -12.444 14.412 22.391 1.00 80.81 127 ASP A O 1
ATOM 1051 N N . THR A 1 128 ? -13.755 12.619 22.139 1.00 77.50 128 THR A N 1
ATOM 1052 C CA . THR A 1 128 ? -14.953 13.214 22.754 1.00 77.50 128 THR A CA 1
ATOM 1053 C C . THR A 1 128 ? -15.422 12.313 23.893 1.00 77.50 128 THR A C 1
ATOM 1055 O O . THR A 1 128 ? -14.737 11.351 24.222 1.00 77.50 128 THR A O 1
ATOM 1058 N N . THR A 1 129 ? -16.579 12.569 24.510 1.00 77.12 129 THR A N 1
ATOM 1059 C CA . THR A 1 129 ? -17.086 11.720 25.605 1.00 77.12 129 THR A CA 1
ATOM 1060 C C . THR A 1 129 ? -17.158 10.243 25.206 1.00 77.12 129 THR A C 1
ATOM 1062 O O . THR A 1 129 ? -16.536 9.409 25.865 1.00 77.12 129 THR A O 1
ATOM 1065 N N . ASP A 1 130 ? -17.777 9.935 24.063 1.00 78.88 130 ASP A N 1
ATOM 1066 C CA . ASP A 1 130 ? -18.055 8.552 23.644 1.00 78.88 130 ASP A CA 1
ATOM 1067 C C . ASP A 1 130 ? -17.115 8.029 22.548 1.00 78.88 130 ASP A C 1
ATOM 1069 O O . ASP A 1 130 ? -17.033 6.820 22.332 1.00 78.88 130 ASP A O 1
ATOM 1073 N N . PHE A 1 131 ? -16.384 8.908 21.858 1.00 81.00 131 PHE A N 1
ATOM 1074 C CA . PHE A 1 131 ? -15.544 8.518 20.724 1.00 81.00 131 PHE A CA 1
ATOM 1075 C C . PHE A 1 131 ? -14.056 8.593 21.065 1.00 81.00 131 PHE A C 1
ATOM 1077 O O . PHE A 1 131 ? -13.603 9.570 21.669 1.00 81.00 131 PHE A O 1
ATOM 1084 N N . ARG A 1 132 ? -13.301 7.554 20.683 1.00 82.50 132 ARG A N 1
ATOM 1085 C CA . ARG A 1 132 ? -11.833 7.495 20.805 1.00 82.50 132 ARG A CA 1
ATOM 1086 C C . ARG A 1 132 ? -11.193 7.312 19.441 1.00 82.50 132 ARG A C 1
ATOM 1088 O O . ARG A 1 132 ? -11.456 6.293 18.803 1.00 82.50 132 ARG A O 1
ATOM 1095 N N . TYR A 1 133 ? -10.383 8.269 19.012 1.00 84.62 133 TYR A N 1
ATOM 1096 C CA . TYR A 1 133 ? -9.837 8.339 17.661 1.00 84.62 133 TYR A CA 1
ATOM 1097 C C . TYR A 1 133 ? -8.434 7.747 17.570 1.00 84.62 133 TYR A C 1
ATOM 1099 O O . TYR A 1 133 ? -7.616 7.843 18.487 1.00 84.62 133 TYR A O 1
ATOM 1107 N N . TYR A 1 134 ? -8.157 7.155 16.417 1.00 86.88 134 TYR A N 1
ATOM 1108 C CA . TYR A 1 134 ? -6.891 6.538 16.060 1.00 86.88 134 TYR A CA 1
ATOM 1109 C C . TYR A 1 134 ? -6.559 6.880 14.614 1.00 86.88 134 TYR A C 1
ATOM 1111 O O . TYR A 1 134 ? -7.452 6.985 13.771 1.00 86.88 134 TYR A O 1
ATOM 1119 N N . GLU A 1 135 ? -5.273 7.017 14.329 1.00 88.06 135 GLU A N 1
ATOM 1120 C CA . GLU A 1 135 ? -4.758 7.255 12.988 1.00 88.06 135 GLU A CA 1
ATOM 1121 C C . GLU A 1 135 ? -3.760 6.180 12.572 1.00 88.06 135 GLU A C 1
ATOM 1123 O O . GLU A 1 135 ? -3.081 5.577 13.408 1.00 88.06 135 GLU A O 1
ATOM 1128 N N . MET A 1 136 ? -3.681 5.939 11.267 1.00 87.12 136 MET A N 1
ATOM 1129 C CA . MET A 1 136 ? -2.759 4.991 10.655 1.00 87.12 136 MET A CA 1
ATOM 1130 C C . MET A 1 136 ? -2.094 5.625 9.442 1.00 87.12 136 MET A C 1
ATOM 1132 O O . MET A 1 136 ? -2.763 6.182 8.575 1.00 87.12 136 MET A O 1
ATOM 1136 N N . TYR A 1 137 ? -0.778 5.485 9.386 1.00 87.50 137 TYR A N 1
ATOM 1137 C CA . TYR A 1 137 ? 0.072 5.874 8.275 1.00 87.50 137 TYR A CA 1
ATOM 1138 C C . TYR A 1 137 ? 0.657 4.602 7.700 1.00 87.50 137 TYR A C 1
ATOM 1140 O O . TYR A 1 137 ? 1.328 3.846 8.411 1.00 87.50 137 TYR A O 1
ATOM 1148 N N . TYR A 1 138 ? 0.404 4.375 6.420 1.00 87.69 138 TYR A N 1
ATOM 1149 C CA . TYR A 1 138 ? 0.973 3.253 5.702 1.00 87.69 138 TYR A CA 1
ATOM 1150 C C . TYR A 1 138 ? 1.656 3.731 4.428 1.00 87.69 138 TYR A C 1
ATOM 1152 O O . TYR A 1 138 ? 0.986 3.951 3.415 1.00 87.69 138 TYR A O 1
ATOM 1160 N N . PRO A 1 139 ? 2.979 3.931 4.476 1.00 84.25 139 PRO A N 1
ATOM 1161 C CA . PRO A 1 139 ? 3.744 4.171 3.274 1.00 84.25 139 PRO A CA 1
ATOM 1162 C C . PRO A 1 139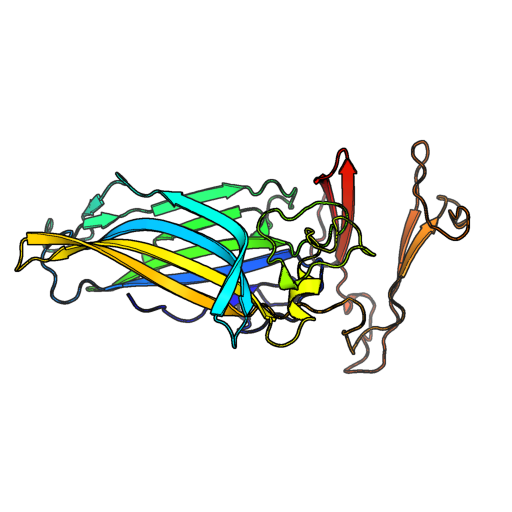 ? 3.971 2.881 2.494 1.00 84.25 139 PRO A C 1
ATOM 1164 O O . PRO A 1 139 ? 4.365 1.851 3.055 1.00 84.25 139 PRO A O 1
ATOM 1167 N N . PHE A 1 140 ? 3.766 2.962 1.187 1.00 80.62 140 PHE A N 1
ATOM 1168 C CA . PHE A 1 140 ? 4.038 1.885 0.251 1.00 80.62 140 PHE A CA 1
ATOM 1169 C C . PHE A 1 140 ? 4.538 2.449 -1.077 1.00 80.62 140 PHE A C 1
ATOM 1171 O O . PHE A 1 140 ? 4.346 3.621 -1.394 1.00 80.62 140 PHE A O 1
ATOM 1178 N N . MET A 1 141 ? 5.165 1.574 -1.851 1.00 78.81 141 MET A N 1
ATOM 1179 C CA . MET A 1 141 ? 5.638 1.866 -3.193 1.00 78.81 141 MET A CA 1
ATOM 1180 C C . MET A 1 141 ? 4.966 0.888 -4.143 1.00 78.81 141 MET A C 1
ATOM 1182 O O . MET A 1 141 ? 4.883 -0.309 -3.847 1.00 78.81 141 MET A O 1
ATOM 1186 N N . MET A 1 142 ? 4.475 1.396 -5.269 1.00 80.19 142 MET A N 1
ATOM 1187 C CA . MET A 1 142 ? 4.007 0.536 -6.346 1.00 80.19 142 MET A CA 1
ATOM 1188 C C . MET A 1 142 ? 5.201 -0.240 -6.906 1.00 80.19 142 MET A C 1
ATOM 1190 O O . MET A 1 142 ? 6.205 0.333 -7.324 1.00 80.19 142 MET A O 1
ATOM 1194 N N . ARG A 1 143 ? 5.118 -1.568 -6.839 1.00 82.69 143 ARG A N 1
ATOM 1195 C CA . ARG A 1 143 ? 6.180 -2.442 -7.329 1.00 82.69 143 ARG A CA 1
ATOM 1196 C C . ARG A 1 143 ? 6.086 -2.616 -8.837 1.00 82.69 143 ARG A C 1
ATOM 1198 O O . ARG A 1 143 ? 4.991 -2.684 -9.407 1.00 82.69 143 ARG A O 1
ATOM 1205 N N . TRP A 1 144 ? 7.250 -2.694 -9.467 1.00 81.25 144 TRP A N 1
ATOM 1206 C CA . TRP A 1 144 ? 7.406 -2.716 -10.919 1.00 81.25 144 TRP A CA 1
ATOM 1207 C C . TRP A 1 144 ? 8.295 -3.870 -11.405 1.00 81.25 144 TRP A C 1
ATOM 1209 O O . TRP A 1 144 ? 8.527 -4.030 -12.601 1.00 81.25 144 TRP A O 1
ATOM 1219 N N . GLU A 1 145 ? 8.774 -4.719 -10.494 1.00 84.62 145 GLU A N 1
ATOM 1220 C CA . GLU A 1 145 ? 9.749 -5.758 -10.814 1.00 84.62 145 GLU A CA 1
ATOM 1221 C C . GLU A 1 145 ? 9.091 -6.961 -11.512 1.00 84.62 145 GLU A C 1
ATOM 1223 O O . GLU A 1 145 ? 8.570 -7.887 -10.878 1.00 84.62 145 GLU A O 1
ATOM 1228 N N . ASP A 1 146 ? 9.148 -6.992 -12.843 1.00 87.94 146 ASP A N 1
ATOM 1229 C CA . ASP A 1 146 ? 8.589 -8.088 -13.643 1.00 87.94 146 ASP A CA 1
ATOM 1230 C C . ASP A 1 146 ? 9.377 -9.410 -13.504 1.00 87.94 146 ASP A C 1
ATOM 1232 O O . ASP A 1 146 ? 8.844 -10.502 -13.733 1.00 87.94 146 ASP A O 1
ATOM 1236 N N . TRP A 1 147 ? 10.633 -9.325 -13.064 1.00 86.94 147 TRP A N 1
ATOM 1237 C CA . TRP A 1 147 ? 11.537 -10.457 -12.882 1.00 86.94 147 TRP A CA 1
ATOM 1238 C C . TRP A 1 147 ? 11.377 -11.155 -11.527 1.00 86.94 147 TRP A C 1
ATOM 1240 O O . TRP A 1 147 ? 11.868 -12.278 -11.372 1.00 86.94 147 TRP A O 1
ATOM 1250 N N . ILE A 1 148 ? 10.693 -10.545 -10.553 1.00 88.94 148 ILE A N 1
ATOM 1251 C CA . ILE A 1 148 ? 10.439 -11.137 -9.230 1.00 88.94 148 ILE A CA 1
ATOM 1252 C C . ILE A 1 148 ? 9.051 -11.768 -9.227 1.00 88.94 148 ILE A C 1
ATOM 1254 O O . ILE A 1 148 ? 8.064 -11.097 -9.506 1.00 88.94 148 ILE A O 1
ATOM 1258 N N . ALA A 1 149 ? 8.949 -13.047 -8.867 1.00 92.00 149 ALA A N 1
ATOM 1259 C CA . ALA A 1 149 ? 7.658 -13.722 -8.780 1.00 92.00 149 ALA A CA 1
ATOM 1260 C C . ALA A 1 149 ? 6.785 -13.157 -7.643 1.00 92.00 149 ALA A C 1
ATOM 1262 O O . ALA A 1 149 ? 7.268 -12.900 -6.535 1.00 92.00 149 ALA A O 1
ATOM 1263 N N . LEU A 1 150 ? 5.479 -13.047 -7.890 1.00 94.75 150 LEU A N 1
ATOM 1264 C CA . LEU A 1 150 ? 4.465 -12.794 -6.870 1.00 94.75 150 LEU A CA 1
ATOM 1265 C C . LEU A 1 150 ? 3.683 -14.088 -6.631 1.00 94.75 150 LEU A C 1
ATOM 1267 O O . LEU A 1 150 ? 2.791 -14.449 -7.393 1.00 94.75 150 LEU A O 1
ATOM 1271 N N . LEU A 1 151 ? 4.027 -14.803 -5.559 1.00 93.38 151 LEU A N 1
ATOM 1272 C CA . LEU A 1 151 ? 3.493 -16.145 -5.280 1.00 93.38 151 LEU A CA 1
ATOM 1273 C C . LEU A 1 151 ? 1.987 -16.173 -4.992 1.00 93.38 151 LEU A C 1
ATOM 1275 O O . LEU A 1 151 ? 1.353 -17.216 -5.114 1.00 93.38 151 LEU A O 1
ATOM 1279 N N . THR A 1 152 ? 1.426 -15.041 -4.583 1.00 95.25 152 THR A N 1
ATOM 1280 C CA . THR A 1 152 ? -0.003 -14.860 -4.319 1.00 95.25 152 THR A CA 1
ATOM 1281 C C . THR A 1 152 ? -0.791 -14.496 -5.576 1.00 95.25 152 THR A C 1
ATOM 1283 O O . THR A 1 152 ? -2.016 -14.476 -5.508 1.00 95.25 152 THR A O 1
ATOM 1286 N N . ALA A 1 153 ? -0.131 -14.206 -6.706 1.00 96.25 153 ALA A N 1
ATOM 1287 C CA . ALA A 1 153 ? -0.790 -13.721 -7.912 1.00 96.25 153 ALA A CA 1
ATOM 1288 C C . ALA A 1 153 ? -1.857 -14.696 -8.420 1.00 96.25 153 ALA A C 1
ATOM 1290 O O . ALA A 1 153 ? -1.649 -15.910 -8.494 1.00 96.25 153 ALA A O 1
ATOM 1291 N N . ASN A 1 154 ? -3.008 -14.147 -8.805 1.00 96.31 154 ASN A N 1
ATOM 1292 C CA . ASN A 1 154 ? -4.096 -14.943 -9.353 1.00 96.31 154 ASN A CA 1
ATOM 1293 C C . ASN A 1 154 ? -3.694 -15.542 -10.718 1.00 96.31 154 ASN A C 1
ATOM 1295 O O . ASN A 1 154 ? -3.099 -14.879 -11.568 1.00 96.31 154 ASN A O 1
ATOM 1299 N N . THR A 1 155 ? -4.055 -16.800 -10.970 1.00 94.94 155 THR A N 1
ATOM 1300 C CA . THR A 1 155 ? -3.702 -17.503 -12.213 1.00 94.94 155 THR A CA 1
ATOM 1301 C C . THR A 1 155 ? -4.326 -16.895 -13.470 1.00 94.94 155 THR A C 1
ATOM 1303 O O . THR A 1 155 ? -3.843 -17.165 -14.567 1.00 94.94 155 THR A O 1
ATOM 1306 N N . ASN A 1 156 ? -5.347 -16.043 -13.339 1.00 94.44 156 ASN A N 1
ATOM 1307 C CA . ASN A 1 156 ? -5.943 -15.293 -14.450 1.00 94.44 156 ASN A CA 1
ATOM 1308 C C . ASN A 1 156 ? -4.923 -14.419 -15.201 1.00 94.44 156 ASN A C 1
ATOM 1310 O O . ASN A 1 156 ? -5.139 -14.084 -16.363 1.00 94.44 156 ASN A O 1
ATOM 1314 N N . PHE A 1 157 ? -3.805 -14.075 -14.558 1.00 95.56 157 PHE A N 1
ATOM 1315 C CA . PHE A 1 157 ? -2.743 -13.252 -15.136 1.00 95.56 157 PHE A CA 1
ATOM 1316 C C . PHE A 1 157 ? -1.642 -14.051 -15.846 1.00 95.56 157 PHE A C 1
ATOM 1318 O O . PHE A 1 157 ? -0.719 -13.438 -16.403 1.00 95.56 157 PHE A O 1
ATOM 1325 N N . PHE A 1 158 ? -1.741 -15.388 -15.840 1.00 96.12 158 PHE A N 1
ATOM 1326 C CA . PHE A 1 158 ? -0.750 -16.292 -16.414 1.00 96.12 158 PHE A CA 1
ATOM 1327 C C . PHE A 1 158 ? -0.543 -16.035 -17.911 1.00 96.12 158 PHE A C 1
ATOM 1329 O O . PHE A 1 158 ? -1.474 -16.073 -18.716 1.00 96.12 158 PHE A O 1
ATOM 1336 N N . ASN A 1 159 ? 0.712 -15.831 -18.293 1.00 95.50 159 ASN A N 1
ATOM 1337 C CA . ASN A 1 159 ? 1.159 -15.731 -19.670 1.00 95.50 159 ASN A CA 1
ATOM 1338 C C . ASN A 1 159 ? 2.580 -16.299 -19.790 1.00 95.50 159 ASN A C 1
ATOM 1340 O O . ASN A 1 159 ? 3.542 -15.673 -19.352 1.00 95.50 159 ASN A O 1
ATOM 1344 N N . ALA A 1 160 ? 2.711 -17.459 -20.437 1.00 95.81 160 ALA A N 1
ATOM 1345 C CA . ALA A 1 160 ? 3.984 -18.164 -20.614 1.00 95.81 160 ALA A CA 1
ATOM 1346 C C . ALA A 1 160 ? 5.028 -17.404 -21.461 1.00 95.81 160 ALA A C 1
ATOM 1348 O O . ALA A 1 160 ? 6.184 -17.812 -21.516 1.00 95.81 160 ALA A O 1
ATOM 1349 N N . SER A 1 161 ? 4.637 -16.324 -22.141 1.00 95.88 161 SER A N 1
ATOM 1350 C CA . SER A 1 161 ? 5.547 -15.469 -22.913 1.00 95.88 161 SER A CA 1
ATOM 1351 C C . SER A 1 161 ? 6.171 -14.337 -22.092 1.00 95.88 161 SER A C 1
ATOM 1353 O O . SER A 1 161 ? 7.012 -13.618 -22.624 1.00 95.88 161 SER A O 1
ATOM 1355 N N . LEU A 1 162 ? 5.767 -14.154 -20.832 1.00 93.00 162 LEU A N 1
ATOM 1356 C CA . LEU A 1 162 ? 6.276 -13.101 -19.950 1.00 93.00 162 LEU A CA 1
ATOM 1357 C C . LEU A 1 162 ? 7.194 -13.672 -18.856 1.00 93.00 162 LEU A C 1
ATOM 1359 O O . LEU A 1 162 ? 7.024 -14.831 -18.458 1.00 93.00 162 LEU A O 1
ATOM 1363 N N . PRO A 1 163 ? 8.127 -12.867 -18.309 1.00 91.81 163 PRO A N 1
ATOM 1364 C CA . PRO A 1 163 ? 8.875 -13.220 -17.105 1.00 91.81 163 PRO A CA 1
ATOM 1365 C C . PRO A 1 163 ? 7.954 -13.692 -15.974 1.00 91.81 163 PRO A C 1
ATOM 1367 O O . PRO A 1 163 ? 6.841 -13.189 -15.811 1.00 91.81 163 PRO A O 1
ATOM 1370 N N . GLN A 1 164 ? 8.397 -14.704 -15.221 1.00 94.44 164 GLN A N 1
ATOM 1371 C CA . GLN A 1 164 ? 7.615 -15.350 -14.152 1.00 94.44 164 GLN A CA 1
ATOM 1372 C C . GLN A 1 164 ? 6.211 -15.807 -14.593 1.00 94.44 164 GLN A C 1
ATOM 1374 O O . GLN A 1 164 ? 5.278 -15.867 -13.793 1.00 94.44 164 GLN A O 1
ATOM 1379 N N . ASN A 1 165 ? 6.038 -16.113 -15.882 1.00 95.69 165 ASN A N 1
ATOM 1380 C CA . ASN A 1 165 ? 4.749 -16.408 -16.504 1.00 95.69 165 ASN A CA 1
ATOM 1381 C C . ASN A 1 165 ? 3.687 -15.314 -16.275 1.00 95.69 165 ASN A C 1
ATOM 1383 O O . ASN A 1 165 ? 2.502 -15.622 -16.171 1.00 95.69 165 ASN A O 1
ATOM 1387 N N . GLY A 1 166 ? 4.089 -14.046 -16.141 1.00 93.00 166 GLY A N 1
ATOM 1388 C CA . GLY A 1 166 ? 3.187 -12.925 -15.853 1.00 93.00 166 GLY A CA 1
ATOM 1389 C C . GLY A 1 166 ? 2.668 -12.860 -14.410 1.00 93.00 166 GLY A C 1
ATOM 1390 O O . GLY A 1 166 ? 1.775 -12.061 -14.139 1.00 93.00 166 GLY A O 1
ATOM 1391 N N . LEU A 1 167 ? 3.199 -13.683 -13.500 1.00 96.31 167 LEU A N 1
ATOM 1392 C CA . LEU A 1 167 ? 2.851 -13.728 -12.075 1.00 96.31 167 LEU A CA 1
ATOM 1393 C C . LEU A 1 167 ? 3.979 -13.086 -11.251 1.00 96.31 167 LEU A C 1
ATOM 1395 O O . LEU A 1 167 ? 4.747 -13.776 -10.577 1.00 96.31 167 LEU A O 1
ATOM 1399 N N . ASN A 1 168 ? 4.133 -11.767 -11.364 1.00 94.25 168 ASN A N 1
ATOM 1400 C CA . ASN A 1 168 ? 5.295 -11.025 -10.863 1.00 94.25 168 ASN A CA 1
ATOM 1401 C C . ASN A 1 168 ? 4.935 -9.779 -10.039 1.00 94.25 168 ASN A C 1
ATOM 1403 O O . ASN A 1 168 ? 3.768 -9.481 -9.794 1.00 94.25 168 ASN A O 1
ATOM 1407 N N . GLN A 1 169 ? 5.944 -9.068 -9.547 1.00 91.50 169 GLN A N 1
ATOM 1408 C CA . GLN A 1 169 ? 5.761 -7.870 -8.728 1.00 91.50 169 GLN A CA 1
ATOM 1409 C C . GLN A 1 169 ? 5.449 -6.611 -9.555 1.00 91.50 169 GLN A C 1
ATOM 1411 O O . GLN A 1 169 ? 5.298 -5.554 -8.965 1.00 91.50 169 GLN A O 1
ATOM 1416 N N . LEU A 1 170 ? 5.278 -6.699 -10.882 1.00 89.50 170 LEU A N 1
ATOM 1417 C CA . LEU A 1 170 ? 4.802 -5.586 -11.716 1.00 89.50 170 LEU A CA 1
ATOM 1418 C C . LEU A 1 170 ? 3.304 -5.338 -11.461 1.00 89.50 170 LEU A C 1
ATOM 1420 O O . LEU A 1 170 ? 2.435 -5.829 -12.187 1.00 89.50 170 LEU A O 1
ATOM 1424 N N . TRP A 1 171 ? 2.993 -4.620 -10.381 1.00 89.12 171 TRP A N 1
ATOM 1425 C CA . TRP A 1 171 ? 1.639 -4.544 -9.832 1.00 89.12 171 TRP A CA 1
ATOM 1426 C C . TRP A 1 171 ? 0.663 -3.813 -10.743 1.00 89.12 171 TRP A C 1
ATOM 1428 O O . TRP A 1 171 ? -0.466 -4.270 -10.907 1.00 89.12 171 TRP A O 1
ATOM 1438 N N . ASN A 1 172 ? 1.091 -2.724 -11.383 1.00 86.19 172 ASN A N 1
ATOM 1439 C CA . ASN A 1 172 ? 0.245 -1.936 -12.284 1.00 86.19 172 ASN A CA 1
ATOM 1440 C C . ASN A 1 172 ? -0.314 -2.762 -13.455 1.00 86.19 172 ASN A C 1
ATOM 1442 O O . ASN A 1 172 ? -1.340 -2.416 -14.025 1.00 86.19 172 ASN A O 1
ATOM 1446 N N . ARG A 1 173 ? 0.330 -3.875 -13.833 1.00 88.06 173 ARG A N 1
ATOM 1447 C CA . ARG A 1 173 ? -0.204 -4.762 -14.871 1.00 88.06 173 ARG A CA 1
ATOM 1448 C C . ARG A 1 173 ? -1.552 -5.344 -14.457 1.00 88.06 173 ARG A C 1
ATOM 1450 O O . ARG A 1 173 ? -2.397 -5.576 -15.321 1.00 88.06 173 ARG A O 1
ATOM 1457 N N . TYR A 1 174 ? -1.770 -5.584 -13.167 1.00 91.25 174 TYR A N 1
ATOM 1458 C CA . TYR A 1 174 ? -2.993 -6.217 -12.688 1.00 91.25 174 TYR A CA 1
ATOM 1459 C C . TYR A 1 174 ? -4.238 -5.364 -12.946 1.00 91.25 174 TYR A C 1
ATOM 1461 O O . TYR A 1 174 ? -5.262 -5.929 -13.320 1.00 91.25 174 TYR A O 1
ATOM 1469 N N . SER A 1 175 ? -4.135 -4.034 -12.866 1.00 88.25 175 SER A N 1
ATOM 1470 C CA . SER A 1 175 ? -5.228 -3.099 -13.182 1.00 88.25 175 SER A CA 1
ATOM 1471 C C . SER A 1 175 ? -5.478 -2.910 -14.686 1.00 88.25 175 SER A C 1
ATOM 1473 O O . SER A 1 175 ? -6.482 -2.331 -15.084 1.00 88.25 175 SER A O 1
ATOM 1475 N N . THR A 1 176 ? -4.612 -3.439 -15.560 1.00 86.81 176 THR A N 1
ATOM 1476 C CA . THR A 1 176 ? -4.839 -3.402 -17.022 1.00 86.81 176 THR A CA 1
ATOM 1477 C C . THR A 1 176 ? -5.793 -4.495 -17.517 1.00 86.81 176 THR A C 1
ATOM 1479 O O . THR A 1 176 ? -6.223 -4.481 -18.673 1.00 86.81 176 THR A O 1
ATOM 1482 N N . PHE A 1 177 ? -6.124 -5.471 -16.665 1.00 91.50 177 PHE A N 1
ATOM 1483 C CA . PHE A 1 177 ? -7.046 -6.553 -16.998 1.00 91.50 177 PHE A CA 1
ATOM 1484 C C . PHE A 1 177 ? -8.478 -6.145 -16.665 1.00 91.50 177 PHE A C 1
ATOM 1486 O O . PHE A 1 177 ? -8.751 -5.549 -15.629 1.00 91.50 177 PHE A O 1
ATOM 1493 N N . ALA A 1 178 ? -9.423 -6.531 -17.521 1.00 92.25 178 ALA A N 1
ATOM 1494 C CA . ALA A 1 178 ? -10.823 -6.170 -17.339 1.00 92.25 178 ALA A CA 1
ATOM 1495 C C . ALA A 1 178 ? -11.357 -6.576 -15.951 1.00 92.25 178 ALA A C 1
ATOM 1497 O O . ALA A 1 178 ? -11.270 -7.743 -15.553 1.00 92.25 178 ALA A O 1
ATOM 1498 N N . ASN A 1 179 ? -11.988 -5.611 -15.277 1.00 94.00 179 ASN A N 1
ATOM 1499 C CA . ASN A 1 179 ? -12.599 -5.726 -13.949 1.00 94.00 179 ASN A CA 1
ATOM 1500 C C . ASN A 1 179 ? -11.618 -5.910 -12.785 1.00 94.00 179 ASN A C 1
ATOM 1502 O O . ASN A 1 179 ? -12.083 -6.136 -11.671 1.00 94.00 179 ASN A O 1
ATOM 1506 N N . TRP A 1 180 ? -10.308 -5.868 -13.022 1.00 94.50 180 TRP A N 1
ATOM 1507 C CA . TRP A 1 180 ? -9.312 -5.919 -11.961 1.00 94.50 180 TRP A CA 1
ATOM 1508 C C . TRP A 1 180 ? -8.839 -4.517 -11.624 1.00 94.50 180 TRP A C 1
ATOM 1510 O O . TRP A 1 180 ? -8.429 -3.785 -12.513 1.00 94.50 180 TRP A O 1
ATOM 1520 N N . ASP A 1 181 ? -8.838 -4.198 -10.336 1.00 91.56 181 ASP A N 1
ATOM 1521 C CA . ASP A 1 181 ? -8.309 -2.944 -9.810 1.00 91.56 181 ASP A CA 1
ATOM 1522 C C . ASP A 1 181 ? -7.418 -3.227 -8.598 1.00 91.56 181 ASP A C 1
ATOM 1524 O O . ASP A 1 181 ? -7.507 -4.284 -7.955 1.00 91.56 181 ASP A O 1
ATOM 1528 N N . ILE A 1 182 ? -6.547 -2.271 -8.283 1.00 90.69 182 ILE A N 1
ATOM 1529 C CA . ILE A 1 182 ? -5.680 -2.318 -7.108 1.00 90.69 182 ILE A CA 1
ATOM 1530 C C . ILE A 1 182 ? -6.348 -1.519 -5.995 1.00 90.69 182 ILE A C 1
ATOM 1532 O O . ILE A 1 182 ? -6.861 -0.425 -6.214 1.00 90.69 182 ILE A O 1
ATOM 1536 N N . TYR A 1 183 ? -6.345 -2.067 -4.785 1.00 90.00 183 TYR A N 1
ATOM 1537 C CA . TYR A 1 183 ? -6.928 -1.436 -3.615 1.00 90.00 183 TYR A CA 1
ATOM 1538 C C . TYR A 1 183 ? -5.924 -1.405 -2.476 1.00 90.00 183 TYR A C 1
ATOM 1540 O O . TYR A 1 183 ? -5.249 -2.393 -2.180 1.00 90.00 183 TYR A O 1
ATOM 1548 N N . TYR A 1 184 ? -5.919 -0.291 -1.761 1.00 89.06 184 TYR A N 1
ATOM 1549 C CA . TYR A 1 184 ? -5.483 -0.272 -0.382 1.00 89.06 184 TYR A CA 1
ATOM 1550 C C . TYR A 1 184 ? -6.639 -0.724 0.510 1.00 89.06 184 TYR A C 1
ATOM 1552 O O . TYR A 1 184 ? -7.751 -0.192 0.422 1.00 89.06 184 TYR A O 1
ATOM 1560 N N . ARG A 1 185 ? -6.376 -1.689 1.389 1.00 91.75 185 ARG A N 1
ATOM 1561 C CA . ARG A 1 185 ? -7.333 -2.166 2.385 1.00 91.75 185 ARG A CA 1
ATOM 1562 C C . ARG A 1 185 ? -6.797 -1.932 3.786 1.00 91.75 185 ARG A C 1
ATOM 1564 O O . ARG A 1 185 ? -5.748 -2.458 4.155 1.00 91.75 185 ARG A O 1
ATOM 1571 N N . ASN A 1 186 ? -7.582 -1.233 4.595 1.00 90.00 186 ASN A N 1
ATOM 1572 C CA . ASN A 1 186 ? -7.359 -1.135 6.028 1.00 90.00 186 ASN A CA 1
ATOM 1573 C C . ASN A 1 186 ? -8.286 -2.098 6.772 1.00 90.00 186 ASN A C 1
ATOM 1575 O O . ASN A 1 186 ? -9.481 -2.155 6.473 1.00 90.00 186 ASN A O 1
ATOM 1579 N N . GLN A 1 187 ? -7.753 -2.839 7.744 1.00 93.88 187 GLN A N 1
ATOM 1580 C CA . GLN A 1 187 ? -8.542 -3.661 8.652 1.00 93.88 187 GLN A CA 1
ATOM 1581 C C . GLN A 1 187 ? -8.214 -3.398 10.118 1.00 93.88 187 GLN A C 1
ATOM 1583 O O . GLN A 1 187 ? -7.058 -3.439 10.537 1.00 93.88 187 GLN A O 1
ATOM 1588 N N . VAL A 1 188 ? -9.263 -3.260 10.926 1.00 92.38 188 VAL A N 1
ATOM 1589 C CA . VAL A 1 188 ? -9.176 -3.196 12.385 1.00 92.38 188 VAL A CA 1
ATOM 1590 C C . VAL A 1 188 ? -9.944 -4.375 12.965 1.00 92.38 188 VAL A C 1
ATOM 1592 O O . VAL A 1 188 ? -11.152 -4.519 12.762 1.00 92.38 188 VAL A O 1
ATOM 1595 N N . ILE A 1 189 ? -9.234 -5.230 13.693 1.00 93.44 189 ILE A N 1
ATOM 1596 C CA . ILE A 1 189 ? -9.808 -6.358 14.420 1.00 93.44 189 ILE A CA 1
ATOM 1597 C C . ILE A 1 189 ? -9.949 -5.946 15.873 1.00 93.44 189 ILE A C 1
ATOM 1599 O O . ILE A 1 189 ? -8.968 -5.559 16.508 1.00 93.44 189 ILE A O 1
ATOM 1603 N N . VAL A 1 190 ? -11.157 -6.063 16.409 1.00 89.88 190 VAL A N 1
ATOM 1604 C CA . VAL A 1 190 ? -11.462 -5.761 17.807 1.00 89.88 190 VAL A CA 1
ATOM 1605 C C . VAL A 1 190 ? -12.082 -6.979 18.477 1.00 89.88 190 VAL A C 1
ATOM 1607 O O . VAL A 1 190 ? -12.827 -7.731 17.854 1.00 89.88 190 VAL A O 1
ATOM 1610 N N . ASN A 1 191 ? -11.811 -7.149 19.763 1.00 87.88 191 ASN A N 1
ATOM 1611 C CA . ASN A 1 191 ? -12.618 -7.990 20.630 1.00 87.88 191 ASN A CA 1
ATOM 1612 C C . ASN A 1 191 ? -13.640 -7.091 21.308 1.00 87.88 191 ASN A C 1
ATOM 1614 O O . ASN A 1 191 ? -13.264 -6.094 21.925 1.00 87.88 191 ASN A O 1
ATOM 1618 N N . GLN A 1 192 ? -14.908 -7.455 21.160 1.00 82.56 192 GLN A N 1
ATOM 1619 C CA . GLN A 1 192 ? -16.030 -6.814 21.812 1.00 82.56 192 GLN A CA 1
ATOM 1620 C C . GLN A 1 192 ? -16.638 -7.762 22.847 1.00 82.56 192 GLN A C 1
ATOM 1622 O O . GLN A 1 192 ? -17.145 -8.821 22.478 1.00 82.56 192 GLN A O 1
ATOM 1627 N N . LEU A 1 193 ? -16.644 -7.363 24.116 1.00 77.56 193 LEU A N 1
ATOM 1628 C CA . LEU A 1 193 ? -17.475 -7.990 25.138 1.00 77.56 193 LEU A CA 1
ATOM 1629 C C . LEU A 1 193 ? -18.904 -7.453 25.022 1.00 77.56 193 LEU A C 1
ATOM 1631 O O . LEU A 1 193 ? -19.128 -6.242 25.001 1.00 77.56 193 LEU A O 1
ATOM 1635 N N . ASP A 1 194 ? -19.874 -8.350 24.923 1.00 73.12 194 ASP A N 1
ATOM 1636 C CA . ASP A 1 194 ? -21.284 -7.999 25.057 1.00 73.12 194 ASP A CA 1
ATOM 1637 C C . ASP A 1 194 ? -21.653 -7.941 26.547 1.00 73.12 194 ASP A C 1
ATOM 1639 O O . ASP A 1 194 ? -21.573 -8.945 27.251 1.00 73.12 194 ASP A O 1
ATOM 1643 N N . ASN A 1 195 ? -22.075 -6.769 27.024 1.00 69.00 195 ASN A N 1
ATOM 1644 C CA . ASN A 1 195 ? -22.428 -6.549 28.430 1.00 69.00 195 ASN A CA 1
ATOM 1645 C C . ASN A 1 195 ? -23.705 -7.280 28.877 1.00 69.00 195 ASN A C 1
ATOM 1647 O O . ASN A 1 195 ? -23.928 -7.434 30.075 1.00 69.00 195 ASN A O 1
ATOM 1651 N N . VAL A 1 196 ? -24.547 -7.727 27.943 1.00 71.56 196 VAL A N 1
ATOM 1652 C CA . VAL A 1 196 ? -25.786 -8.462 28.233 1.00 71.56 196 VAL A CA 1
ATOM 1653 C C . VAL A 1 196 ? -25.527 -9.964 28.234 1.00 71.56 196 VAL A C 1
ATOM 1655 O O . VAL A 1 196 ? -25.974 -10.669 29.138 1.00 71.56 196 VAL A O 1
ATOM 1658 N N . THR A 1 197 ? -24.810 -10.468 27.227 1.00 76.12 197 THR A N 1
ATOM 1659 C CA . THR A 1 197 ? -24.582 -11.915 27.066 1.00 76.12 197 THR A CA 1
ATOM 1660 C C . THR A 1 197 ? -23.282 -12.408 27.700 1.00 76.12 197 THR A C 1
ATOM 1662 O O . THR A 1 197 ? -23.124 -13.610 27.904 1.00 76.12 197 THR A O 1
ATOM 1665 N N . ASN A 1 198 ? -22.368 -11.499 28.052 1.00 73.69 198 ASN A N 1
ATOM 1666 C CA . ASN A 1 198 ? -21.030 -11.784 28.580 1.00 73.69 198 ASN A CA 1
ATOM 1667 C C . ASN A 1 198 ? -20.168 -12.639 27.627 1.00 73.69 198 ASN A C 1
ATOM 1669 O O . ASN A 1 198 ? -19.281 -13.386 28.046 1.00 73.69 198 ASN A O 1
ATOM 1673 N N . ILE A 1 199 ? -20.450 -12.547 26.324 1.00 77.50 199 ILE A N 1
ATOM 1674 C CA . ILE A 1 199 ? -19.733 -13.251 25.260 1.00 77.50 199 ILE A CA 1
ATOM 1675 C C . ILE A 1 199 ? -18.739 -12.289 24.609 1.00 77.50 199 ILE A C 1
ATOM 1677 O O . ILE A 1 199 ? -19.096 -11.181 24.209 1.00 77.50 199 ILE A O 1
ATOM 1681 N N . ASN A 1 200 ? -17.491 -12.738 24.455 1.00 80.31 200 ASN A N 1
ATOM 1682 C CA . ASN A 1 200 ? -16.494 -12.045 23.644 1.00 80.31 200 ASN A CA 1
ATOM 1683 C C . ASN A 1 200 ? -16.674 -12.413 22.171 1.00 80.31 200 ASN A C 1
ATOM 1685 O O . ASN A 1 200 ? -16.502 -13.570 21.789 1.00 80.31 200 ASN A O 1
ATOM 1689 N N . SER A 1 201 ? -16.976 -11.415 21.347 1.00 84.69 201 SER A N 1
ATOM 1690 C CA . SER A 1 201 ? -17.039 -11.546 19.894 1.00 84.69 201 SER A CA 1
ATOM 1691 C C . SER A 1 201 ? -15.860 -10.827 19.258 1.00 84.69 201 SER A C 1
ATOM 1693 O O . SER A 1 201 ? -15.602 -9.660 19.552 1.00 84.69 201 SER A O 1
ATOM 1695 N N . GLN A 1 202 ? -15.152 -11.507 18.361 1.00 89.81 202 GLN A N 1
ATOM 1696 C CA . GLN A 1 202 ? -14.165 -10.855 17.511 1.00 89.81 202 GLN A CA 1
ATOM 1697 C C . GLN A 1 202 ? -14.871 -10.267 16.291 1.00 89.81 202 GLN A C 1
ATOM 1699 O O . GLN A 1 202 ? -15.589 -10.971 15.584 1.00 89.81 202 GLN A O 1
ATOM 1704 N N . LEU A 1 203 ? -14.664 -8.976 16.052 1.00 89.88 203 LEU A N 1
ATOM 1705 C CA . LEU A 1 203 ? -15.214 -8.257 14.910 1.00 89.88 203 LEU A CA 1
ATOM 1706 C C . LEU A 1 203 ? -14.071 -7.732 14.046 1.00 89.88 203 LEU A C 1
ATOM 1708 O O . LEU A 1 203 ? -13.080 -7.213 14.561 1.00 89.88 203 LEU A O 1
ATOM 1712 N N . THR A 1 204 ? -14.232 -7.837 12.730 1.00 92.88 204 THR A N 1
ATOM 1713 C CA . THR A 1 204 ? -13.308 -7.274 11.743 1.00 92.88 204 THR A CA 1
ATOM 1714 C C . THR A 1 204 ? -14.014 -6.166 10.984 1.00 92.88 204 THR A C 1
ATOM 1716 O O . THR A 1 204 ? -15.038 -6.395 10.345 1.00 92.88 204 THR A O 1
ATOM 1719 N N . TYR A 1 205 ? -13.449 -4.968 11.042 1.00 88.81 205 TYR A N 1
ATOM 1720 C CA . TYR A 1 205 ? -13.874 -3.829 10.241 1.00 88.81 205 TYR A CA 1
ATOM 1721 C C . TYR A 1 205 ? -12.869 -3.642 9.115 1.00 88.81 205 TYR A C 1
ATOM 1723 O O . TYR A 1 205 ? -11.672 -3.624 9.381 1.00 88.81 205 TYR A O 1
ATOM 1731 N N . SER A 1 206 ? -13.347 -3.525 7.877 1.00 90.38 206 SER A N 1
ATOM 1732 C CA . SER A 1 206 ? -12.511 -3.378 6.684 1.00 90.38 206 SER A CA 1
ATOM 1733 C C . SER A 1 206 ? -12.970 -2.176 5.871 1.00 90.38 206 SER A C 1
ATOM 1735 O O . SER A 1 206 ? -14.173 -1.918 5.780 1.00 90.38 206 SER A O 1
ATOM 1737 N N . GLN A 1 207 ? -12.030 -1.469 5.258 1.00 85.81 207 GLN A N 1
ATOM 1738 C CA . GLN A 1 207 ? -12.303 -0.463 4.239 1.00 85.81 207 GLN A CA 1
ATOM 1739 C C . GLN A 1 207 ? -11.350 -0.662 3.072 1.00 85.81 207 GLN A C 1
ATOM 1741 O O . GLN A 1 207 ? -10.141 -0.716 3.277 1.00 85.81 207 GLN A O 1
ATOM 1746 N N . ASP A 1 208 ? -11.915 -0.726 1.868 1.00 88.44 208 ASP A N 1
ATOM 1747 C CA . ASP A 1 208 ? -11.167 -0.801 0.618 1.00 88.44 208 ASP A CA 1
ATOM 1748 C C . ASP A 1 208 ? -11.235 0.560 -0.072 1.00 88.44 208 ASP A C 1
ATOM 1750 O O . ASP A 1 208 ? -12.291 1.203 -0.115 1.00 88.44 208 ASP A O 1
ATOM 1754 N N . LYS A 1 209 ? -10.107 0.993 -0.625 1.00 83.12 209 LYS A N 1
ATOM 1755 C CA . LYS A 1 209 ? -9.981 2.223 -1.400 1.00 83.12 209 LYS A CA 1
ATOM 1756 C C . LYS A 1 209 ? -9.154 1.937 -2.642 1.00 83.12 209 LYS A C 1
ATOM 1758 O O . LYS A 1 209 ? -8.062 1.390 -2.520 1.00 83.12 209 LYS A O 1
ATOM 1763 N N . ILE A 1 210 ? -9.705 2.270 -3.807 1.00 83.00 210 ILE A N 1
ATOM 1764 C CA . ILE A 1 210 ? -9.028 2.091 -5.096 1.00 83.00 210 ILE A CA 1
ATOM 1765 C C . ILE A 1 210 ? -7.746 2.922 -5.111 1.00 83.00 210 ILE A C 1
ATOM 1767 O O . ILE A 1 210 ? -7.711 4.032 -4.574 1.00 83.00 210 ILE A O 1
ATOM 1771 N N . ILE A 1 211 ? -6.706 2.349 -5.704 1.00 78.94 211 ILE A N 1
ATOM 1772 C CA . ILE A 1 211 ? -5.488 3.039 -6.102 1.00 78.94 211 ILE A CA 1
ATOM 1773 C C . ILE A 1 211 ? -5.490 3.060 -7.623 1.00 78.94 211 ILE A C 1
ATOM 1775 O O . ILE A 1 211 ? -5.339 2.014 -8.258 1.00 78.94 211 ILE A O 1
ATOM 1779 N N . ASP A 1 212 ? -5.629 4.252 -8.189 1.00 72.50 212 ASP A N 1
ATOM 1780 C CA . ASP A 1 212 ? -5.421 4.442 -9.616 1.00 72.50 212 ASP A CA 1
ATOM 1781 C C . ASP A 1 212 ? -3.912 4.412 -9.882 1.00 72.50 212 ASP A C 1
ATOM 1783 O O . ASP A 1 212 ? -3.146 5.203 -9.331 1.00 72.50 212 ASP A O 1
ATOM 1787 N N . SER A 1 213 ? -3.472 3.435 -10.674 1.00 66.50 213 SER A N 1
ATOM 1788 C CA . SER A 1 213 ? -2.075 3.296 -11.080 1.00 66.50 213 SER A CA 1
ATOM 1789 C C . SER A 1 213 ? -1.909 3.831 -12.494 1.00 66.50 213 SER A C 1
ATOM 1791 O O . SER A 1 213 ? -2.473 3.247 -13.422 1.00 66.50 213 SER A O 1
ATOM 1793 N N . PHE A 1 214 ? -1.108 4.875 -12.670 1.00 64.75 214 PHE A N 1
ATOM 1794 C CA . PHE A 1 214 ? -0.848 5.465 -13.978 1.00 64.75 214 PHE A CA 1
ATOM 1795 C C . PHE A 1 214 ? 0.514 5.049 -14.508 1.00 64.75 214 PHE A C 1
ATOM 1797 O O . PHE A 1 214 ? 1.501 5.004 -13.773 1.00 64.75 214 PHE A O 1
ATOM 1804 N N . THR A 1 215 ? 0.599 4.767 -15.802 1.00 63.47 215 THR A N 1
ATOM 1805 C CA . THR A 1 215 ? 1.895 4.573 -16.461 1.00 63.47 215 THR A CA 1
ATOM 1806 C C . THR A 1 215 ? 2.577 5.918 -16.732 1.00 63.47 215 THR A C 1
ATOM 1808 O O . THR A 1 215 ? 1.929 6.963 -16.770 1.00 63.47 215 THR A O 1
ATOM 1811 N N . TYR A 1 216 ? 3.893 5.915 -16.972 1.00 56.84 216 TYR A N 1
ATOM 1812 C CA . TYR A 1 216 ? 4.637 7.129 -17.349 1.00 56.84 216 TYR A CA 1
ATOM 1813 C C . TYR A 1 216 ? 4.078 7.842 -18.593 1.00 56.84 216 TYR A C 1
ATOM 1815 O O . TYR A 1 216 ? 4.313 9.032 -18.767 1.00 56.84 216 TYR A O 1
ATOM 1823 N N . LEU A 1 217 ? 3.331 7.134 -19.446 1.00 57.22 217 LEU A N 1
ATOM 1824 C CA . LEU A 1 217 ? 2.799 7.648 -20.710 1.00 57.22 217 LEU A CA 1
ATOM 1825 C C . LEU A 1 217 ? 1.410 8.293 -20.582 1.00 57.22 217 LEU A C 1
ATOM 1827 O O . LEU A 1 217 ? 0.876 8.781 -21.574 1.00 57.22 217 LEU A O 1
ATOM 1831 N N . GLU A 1 218 ? 0.807 8.274 -19.392 1.00 58.19 218 GLU A N 1
ATOM 1832 C CA . GLU A 1 218 ? -0.574 8.731 -19.172 1.00 58.19 218 GLU A CA 1
ATOM 1833 C C . GLU A 1 218 ? -0.668 10.158 -18.609 1.00 58.19 218 GLU A C 1
ATOM 1835 O O . GLU A 1 218 ? -1.766 10.699 -18.488 1.00 58.19 218 GLU A O 1
ATOM 1840 N N . SER A 1 219 ? 0.464 10.810 -18.313 1.00 61.00 219 SER A N 1
ATOM 1841 C CA . SER A 1 219 ? 0.484 12.236 -17.965 1.00 61.00 219 SER A CA 1
ATOM 1842 C C . SER A 1 219 ? 0.226 13.092 -19.209 1.00 61.00 219 SER A C 1
ATOM 1844 O O . SER A 1 219 ? 0.911 12.955 -20.218 1.00 61.00 219 SER A O 1
ATOM 1846 N N . THR A 1 220 ? -0.752 14.000 -19.150 1.00 64.19 220 THR A N 1
ATOM 1847 C CA . THR A 1 220 ? -1.062 14.916 -20.265 1.00 64.19 220 THR A CA 1
ATOM 1848 C C . THR A 1 220 ? -0.191 16.165 -20.298 1.00 64.19 220 THR A C 1
ATOM 1850 O O . THR A 1 220 ? -0.187 16.870 -21.304 1.00 64.19 220 THR A O 1
ATOM 1853 N N . ASP A 1 221 ? 0.510 16.466 -19.205 1.00 69.50 221 ASP A N 1
ATOM 1854 C CA . ASP A 1 221 ? 1.224 17.735 -19.028 1.00 69.50 221 ASP A CA 1
ATOM 1855 C C . ASP A 1 221 ? 2.668 17.662 -19.537 1.00 69.50 221 ASP A C 1
ATOM 1857 O O . ASP A 1 221 ? 3.241 18.674 -19.957 1.00 69.50 221 ASP A O 1
ATOM 1861 N N . TRP A 1 222 ? 3.236 16.454 -19.564 1.00 75.88 222 TRP A N 1
ATOM 1862 C CA . TRP A 1 222 ? 4.611 16.176 -19.963 1.00 75.88 222 TRP A CA 1
ATOM 1863 C C . TRP A 1 222 ? 4.658 14.997 -20.938 1.00 75.88 222 TRP A C 1
ATOM 1865 O O . TRP A 1 222 ? 3.971 13.999 -20.758 1.00 75.88 222 TRP A O 1
ATOM 1875 N N . ILE A 1 223 ? 5.473 15.125 -21.979 1.00 77.56 223 ILE A N 1
ATOM 1876 C CA . ILE A 1 223 ? 5.724 14.115 -23.014 1.00 77.56 223 ILE A CA 1
ATOM 1877 C C . ILE A 1 223 ? 7.230 13.894 -23.164 1.00 77.56 223 ILE A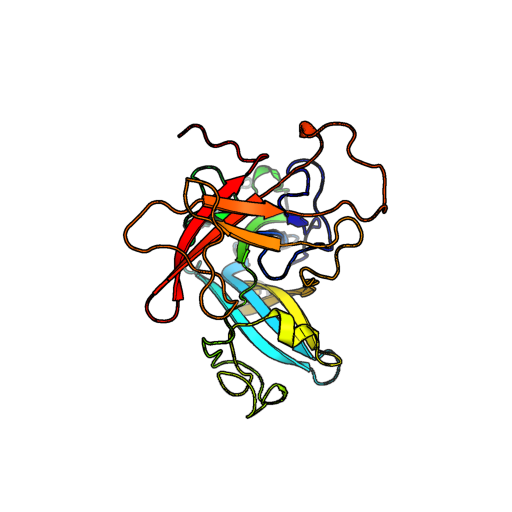 C 1
ATOM 1879 O O . ILE A 1 223 ? 8.032 14.635 -22.593 1.00 77.56 223 ILE A O 1
ATOM 1883 N N . ASN A 1 224 ? 7.614 12.892 -23.963 1.00 79.62 224 ASN A N 1
ATOM 1884 C CA . ASN A 1 224 ? 9.014 12.578 -24.274 1.00 79.62 224 ASN A CA 1
ATOM 1885 C C . ASN A 1 224 ? 9.874 12.446 -23.005 1.00 79.62 224 ASN A C 1
ATOM 1887 O O . ASN A 1 224 ? 10.952 13.025 -22.908 1.00 79.62 224 ASN A O 1
ATOM 1891 N N 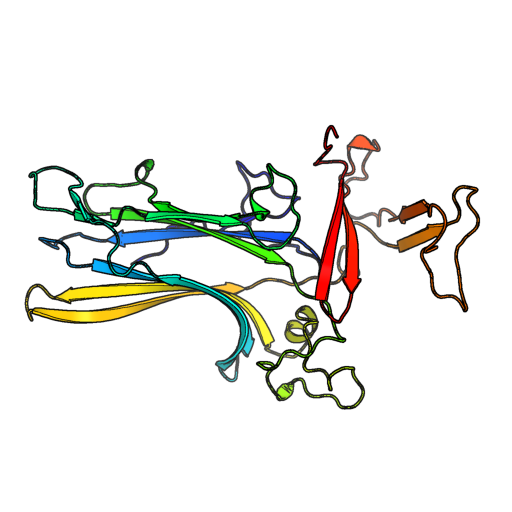. GLU A 1 225 ? 9.347 11.738 -22.004 1.00 79.38 225 GLU A N 1
ATOM 1892 C CA . GLU A 1 225 ? 10.062 11.492 -20.758 1.00 79.38 225 GLU A CA 1
ATOM 1893 C C . GLU A 1 225 ? 11.168 10.457 -20.979 1.00 79.38 225 GLU A C 1
ATOM 1895 O O . GLU A 1 225 ? 10.893 9.358 -21.460 1.00 79.38 225 GLU A O 1
ATOM 1900 N N . ASP A 1 226 ? 12.401 10.813 -20.623 1.00 81.25 226 ASP A N 1
ATOM 1901 C CA . ASP A 1 226 ? 13.577 9.966 -20.820 1.00 81.25 226 ASP A CA 1
ATOM 1902 C C . ASP A 1 226 ? 14.591 10.142 -19.681 1.00 81.25 226 ASP A C 1
ATOM 1904 O O . ASP A 1 226 ? 14.710 11.228 -19.100 1.00 81.25 226 ASP A O 1
ATOM 1908 N N . ILE A 1 227 ? 15.335 9.083 -19.373 1.00 83.19 227 ILE A N 1
ATOM 1909 C CA . ILE A 1 227 ? 16.463 9.097 -18.436 1.00 83.19 227 ILE A CA 1
ATOM 1910 C C . ILE A 1 227 ? 17.646 8.542 -19.196 1.00 83.19 227 ILE A C 1
ATOM 1912 O O . ILE A 1 227 ? 17.590 7.384 -19.563 1.00 83.19 227 ILE A O 1
ATOM 1916 N N . SER A 1 228 ? 18.706 9.331 -19.358 1.00 89.06 228 SER A N 1
ATOM 1917 C CA . SER A 1 228 ? 19.873 8.926 -20.135 1.00 89.06 228 SER A CA 1
ATOM 1918 C C . SER A 1 228 ? 21.179 8.967 -19.353 1.00 89.06 228 SER A C 1
ATOM 1920 O O . SER A 1 228 ? 21.407 9.840 -18.504 1.00 89.06 228 SER A O 1
ATOM 1922 N N . SER A 1 229 ? 22.080 8.043 -19.689 1.00 91.81 229 SER A N 1
ATOM 1923 C CA . SER A 1 229 ? 23.407 7.909 -19.077 1.00 91.81 229 SER A CA 1
ATOM 1924 C C . SER A 1 229 ? 24.534 8.416 -19.979 1.00 91.81 229 SER A C 1
ATOM 1926 O O . SER A 1 229 ? 24.600 8.086 -21.163 1.00 91.81 229 SER A O 1
ATOM 1928 N N . PHE A 1 230 ? 25.471 9.169 -19.403 1.00 94.12 230 PHE A N 1
ATOM 1929 C CA . PHE A 1 230 ? 26.629 9.741 -20.091 1.00 94.12 230 PHE A CA 1
ATOM 1930 C C . PHE A 1 230 ? 27.911 9.579 -19.270 1.00 94.12 230 PHE A C 1
ATOM 1932 O O . PHE A 1 230 ? 27.884 9.548 -18.040 1.00 94.12 230 PHE A O 1
ATOM 1939 N N . THR A 1 231 ? 29.063 9.594 -19.937 1.00 93.81 231 THR A N 1
ATOM 1940 C CA . THR A 1 231 ? 30.337 9.894 -19.275 1.00 93.81 231 THR A CA 1
ATOM 1941 C C . THR A 1 231 ? 30.272 11.292 -18.647 1.00 93.81 231 THR A C 1
ATOM 1943 O O . THR A 1 231 ? 29.511 12.154 -19.101 1.00 93.81 231 THR A O 1
ATOM 1946 N N . LEU A 1 232 ? 31.127 11.591 -17.661 1.00 91.00 232 LEU A N 1
ATOM 1947 C CA . LEU A 1 232 ? 31.220 12.954 -17.104 1.00 91.00 232 LEU A CA 1
ATOM 1948 C C . LEU A 1 232 ? 31.519 14.030 -18.164 1.00 91.00 232 LEU A C 1
ATOM 1950 O O . LEU A 1 232 ? 31.120 15.184 -18.016 1.00 91.00 232 LEU A O 1
ATOM 1954 N N . THR A 1 233 ? 32.194 13.653 -19.250 1.00 91.56 233 THR A N 1
ATOM 1955 C CA . THR A 1 233 ? 32.512 14.529 -20.386 1.00 91.56 233 THR A CA 1
ATOM 1956 C C . THR A 1 233 ? 31.364 14.684 -21.392 1.00 91.56 233 THR A C 1
ATOM 1958 O O . THR A 1 233 ? 31.494 15.464 -22.333 1.00 91.56 233 THR A O 1
ATOM 1961 N N . GLY A 1 234 ? 30.236 13.989 -21.195 1.00 90.75 234 GLY A N 1
ATOM 1962 C CA . GLY A 1 234 ? 29.006 14.144 -21.978 1.00 90.75 234 GLY A CA 1
ATOM 1963 C C . GLY A 1 234 ? 28.839 13.179 -23.154 1.00 90.75 234 GLY A C 1
ATOM 1964 O O . GLY A 1 234 ? 27.973 13.410 -23.993 1.00 90.75 234 GLY A O 1
ATOM 1965 N N . SER A 1 235 ? 29.638 12.112 -23.248 1.00 93.88 235 SER A N 1
ATOM 1966 C CA . SER A 1 235 ? 29.435 11.071 -24.270 1.00 93.88 235 SER A CA 1
ATOM 1967 C C . SER A 1 235 ? 28.358 10.080 -23.816 1.00 93.88 235 SER A C 1
ATOM 1969 O O . SER A 1 235 ? 28.452 9.624 -22.678 1.00 93.88 235 SER A O 1
ATOM 1971 N N . PRO A 1 236 ? 27.364 9.717 -24.650 1.00 93.38 236 PRO A N 1
ATOM 1972 C CA . PRO A 1 236 ? 26.341 8.742 -24.270 1.00 93.38 236 PRO A CA 1
ATOM 1973 C C . PRO A 1 236 ? 26.949 7.380 -23.917 1.00 93.38 236 PRO A C 1
ATOM 1975 O O . PRO A 1 236 ? 27.824 6.882 -24.631 1.00 93.38 236 PRO A O 1
ATOM 1978 N N . LEU A 1 237 ? 26.466 6.766 -22.841 1.00 93.31 237 LEU A N 1
ATOM 1979 C CA . LEU A 1 237 ? 26.820 5.408 -22.438 1.00 93.31 237 LEU A CA 1
ATOM 1980 C C . LEU A 1 237 ? 25.764 4.444 -22.969 1.00 93.31 237 LEU A C 1
ATOM 1982 O O . LEU A 1 237 ? 24.707 4.266 -22.373 1.00 93.31 237 LEU A O 1
ATOM 1986 N N . LEU A 1 238 ? 26.059 3.839 -24.119 1.00 93.19 238 LEU A N 1
ATOM 1987 C CA . LEU A 1 238 ? 25.167 2.915 -24.813 1.00 93.19 238 LEU A CA 1
ATOM 1988 C C . LEU A 1 238 ? 25.912 1.637 -25.197 1.00 93.19 238 LEU A C 1
ATOM 1990 O O . LEU A 1 238 ? 26.997 1.685 -25.778 1.00 93.19 238 LEU A O 1
ATOM 1994 N N . SER A 1 239 ? 25.304 0.488 -24.925 1.00 88.69 239 SER A N 1
ATOM 1995 C CA . SER A 1 239 ? 25.760 -0.825 -25.372 1.00 88.69 239 SER A CA 1
ATOM 1996 C C . SER A 1 239 ? 24.625 -1.507 -26.124 1.00 88.69 239 SER A C 1
ATOM 1998 O O . SER A 1 239 ? 23.579 -1.805 -25.555 1.00 88.69 239 SER A O 1
ATOM 2000 N N . GLY A 1 240 ? 24.781 -1.687 -27.439 1.00 84.44 240 GLY A N 1
ATOM 2001 C CA . GLY A 1 240 ? 23.726 -2.271 -28.277 1.00 84.44 240 GLY A CA 1
ATOM 2002 C C . GLY A 1 240 ? 22.409 -1.480 -28.274 1.00 84.44 240 GLY A C 1
ATOM 2003 O O . GLY A 1 240 ? 21.353 -2.070 -28.469 1.00 84.44 240 GLY A O 1
ATOM 2004 N N . GLY A 1 241 ? 22.464 -0.166 -28.022 1.00 83.12 241 GLY A N 1
ATOM 2005 C CA . GLY A 1 241 ? 21.284 0.696 -27.888 1.00 83.12 241 GLY A CA 1
ATOM 2006 C C . GLY A 1 241 ? 20.623 0.668 -26.506 1.00 83.12 241 GLY A C 1
ATOM 2007 O O . GLY A 1 241 ? 19.643 1.369 -26.308 1.00 83.12 241 GLY A O 1
ATOM 2008 N N . THR A 1 242 ? 21.153 -0.110 -25.558 1.00 83.00 242 THR A N 1
ATOM 2009 C CA . THR A 1 242 ? 20.731 -0.092 -24.151 1.00 83.00 242 THR A CA 1
ATOM 2010 C C . THR A 1 242 ? 21.677 0.787 -23.347 1.00 83.00 242 THR A C 1
ATOM 2012 O O . THR A 1 242 ? 22.899 0.684 -23.485 1.00 83.00 242 THR A O 1
ATOM 2015 N N . GLU A 1 243 ? 21.121 1.651 -22.515 1.00 88.06 243 GLU A N 1
ATOM 2016 C CA . GLU A 1 243 ? 21.888 2.507 -21.619 1.00 88.06 243 GLU A CA 1
ATOM 2017 C C . GLU A 1 243 ? 22.512 1.723 -20.468 1.00 88.06 243 GLU A C 1
ATOM 2019 O O . GLU A 1 243 ? 21.998 0.684 -20.049 1.00 88.06 243 GLU A O 1
ATOM 2024 N N . PHE A 1 244 ? 23.657 2.194 -19.974 1.00 86.31 244 PHE A N 1
ATOM 2025 C CA . PHE A 1 244 ? 24.352 1.537 -18.873 1.00 86.31 244 PHE A CA 1
ATOM 2026 C C . PHE A 1 244 ? 25.101 2.528 -17.984 1.00 86.31 244 PHE A C 1
ATOM 2028 O O . PHE A 1 244 ? 25.546 3.589 -18.415 1.00 86.31 244 PHE A O 1
ATOM 2035 N N . ILE A 1 245 ? 25.305 2.126 -16.731 1.00 87.06 245 ILE A N 1
ATOM 2036 C CA . ILE A 1 245 ? 26.116 2.854 -15.752 1.00 87.06 245 ILE A CA 1
ATOM 2037 C C . ILE A 1 245 ? 27.498 2.200 -15.676 1.00 87.06 245 ILE A C 1
ATOM 2039 O O . ILE A 1 245 ? 27.615 0.972 -15.643 1.00 87.06 245 ILE A O 1
ATOM 2043 N N . GLN A 1 246 ? 28.564 3.003 -15.653 1.00 86.62 246 GLN A N 1
ATOM 2044 C CA . GLN A 1 246 ? 29.921 2.484 -15.483 1.00 86.62 246 GLN A CA 1
ATOM 2045 C C . GLN A 1 246 ? 30.134 2.038 -14.030 1.00 86.62 246 GLN A C 1
ATOM 2047 O O . GLN A 1 246 ? 29.976 2.817 -13.098 1.00 86.62 246 GLN A O 1
ATOM 2052 N N . GLY A 1 247 ? 30.549 0.786 -13.825 1.00 84.00 247 GLY A N 1
ATOM 2053 C CA . GLY A 1 247 ? 30.834 0.257 -12.483 1.00 84.00 247 GLY A CA 1
ATOM 2054 C C . GLY A 1 247 ? 32.185 0.685 -11.890 1.00 84.00 247 GLY A C 1
ATOM 2055 O O . GLY A 1 247 ? 32.504 0.299 -10.770 1.00 84.00 247 GLY A O 1
ATOM 2056 N N . PHE A 1 248 ? 33.008 1.420 -12.643 1.00 88.12 248 PHE A N 1
ATOM 2057 C CA . PHE A 1 248 ? 34.395 1.756 -12.286 1.00 88.12 248 PHE A CA 1
ATOM 2058 C C . PHE A 1 248 ? 34.727 3.250 -12.409 1.00 88.12 248 PHE A C 1
ATOM 2060 O O . PHE A 1 248 ? 35.829 3.656 -12.051 1.00 88.12 248 PHE A O 1
ATOM 2067 N N . GLU A 1 249 ? 33.797 4.055 -12.916 1.00 90.38 249 GLU A N 1
ATOM 2068 C CA . GLU A 1 249 ? 33.964 5.484 -13.177 1.00 90.38 249 GLU A CA 1
ATOM 2069 C C . GLU A 1 249 ? 32.646 6.212 -12.917 1.00 90.38 249 GLU A C 1
ATOM 2071 O O . GLU A 1 249 ? 31.564 5.630 -13.023 1.00 90.38 249 GLU A O 1
ATOM 2076 N N . ASP A 1 250 ? 32.743 7.501 -12.602 1.00 89.00 250 ASP A N 1
ATOM 2077 C CA . ASP A 1 250 ? 31.575 8.343 -12.382 1.00 89.00 250 ASP A CA 1
ATOM 2078 C C . ASP A 1 250 ? 30.740 8.471 -13.665 1.00 89.00 250 ASP A C 1
ATOM 2080 O O . ASP A 1 250 ? 31.240 8.794 -14.745 1.00 89.00 250 ASP A O 1
ATOM 2084 N N . THR A 1 251 ? 29.433 8.259 -13.522 1.00 89.06 251 THR A N 1
ATOM 2085 C CA . THR A 1 251 ? 28.451 8.364 -14.604 1.00 89.06 251 THR A CA 1
ATOM 2086 C C . THR A 1 251 ? 27.551 9.574 -14.370 1.00 89.06 251 THR A C 1
ATOM 2088 O O . THR A 1 251 ? 27.050 9.787 -13.266 1.00 89.06 251 THR A O 1
ATOM 2091 N N . LYS A 1 252 ? 27.312 10.366 -15.416 1.00 88.69 252 LYS A N 1
ATOM 2092 C CA . LYS A 1 252 ? 26.338 11.458 -15.408 1.00 88.69 252 LYS A CA 1
ATOM 2093 C C . LYS A 1 252 ? 24.977 10.926 -15.855 1.00 88.69 252 LYS A C 1
ATOM 2095 O O . LYS A 1 252 ? 24.861 10.410 -16.961 1.00 88.69 252 LYS A O 1
ATOM 2100 N N . ILE A 1 253 ? 23.954 11.117 -15.028 1.00 86.62 253 ILE A N 1
ATOM 2101 C CA . ILE A 1 253 ? 22.558 10.797 -15.356 1.00 86.62 253 ILE A CA 1
ATOM 2102 C C . ILE A 1 253 ? 21.801 12.094 -15.642 1.00 86.62 253 ILE A C 1
ATOM 2104 O O . ILE A 1 253 ? 21.966 13.083 -14.924 1.00 86.62 253 ILE A O 1
ATOM 2108 N N . ILE A 1 254 ? 20.998 12.106 -16.703 1.00 85.75 254 ILE A N 1
ATOM 2109 C CA . ILE A 1 254 ? 20.136 13.233 -17.069 1.00 85.75 254 ILE A CA 1
ATOM 2110 C C . ILE A 1 254 ? 18.723 12.697 -17.262 1.00 85.75 254 ILE A C 1
ATOM 2112 O O . ILE A 1 254 ? 18.518 11.845 -18.114 1.00 85.75 254 ILE A O 1
ATOM 2116 N N . ALA A 1 255 ? 17.754 13.227 -16.518 1.00 81.56 255 ALA A N 1
ATOM 2117 C CA . ALA A 1 255 ? 16.344 13.057 -16.853 1.00 81.56 255 ALA A CA 1
ATOM 2118 C C . ALA A 1 255 ? 15.856 14.260 -17.658 1.00 81.56 255 ALA A C 1
ATOM 2120 O O . ALA A 1 255 ? 16.223 15.403 -17.366 1.00 81.56 255 ALA A O 1
ATOM 2121 N N . SER A 1 256 ? 15.018 14.005 -18.655 1.00 83.12 256 SER A N 1
ATOM 2122 C CA . SER A 1 256 ? 14.418 15.030 -19.498 1.00 83.12 256 SER A CA 1
ATOM 2123 C C . SER A 1 256 ? 12.936 14.754 -19.715 1.00 83.12 256 SER A C 1
ATOM 2125 O O . SER A 1 256 ? 12.508 13.605 -19.739 1.00 83.12 256 SER A O 1
ATOM 2127 N N . LYS A 1 257 ? 12.154 15.829 -19.814 1.00 80.81 257 LYS A N 1
ATOM 2128 C CA . LYS A 1 257 ? 10.729 15.815 -20.148 1.00 80.81 257 LYS A CA 1
ATOM 2129 C C . LYS A 1 257 ? 10.425 17.063 -20.963 1.00 80.81 257 LYS A C 1
ATOM 2131 O O . LYS A 1 257 ? 11.030 18.115 -20.738 1.00 80.81 257 LYS A O 1
ATOM 2136 N N . GLU A 1 258 ? 9.476 16.968 -21.876 1.00 83.62 258 GLU A N 1
ATOM 2137 C CA . GLU A 1 258 ? 9.012 18.084 -22.692 1.00 83.62 258 GLU A CA 1
ATOM 2138 C C . GLU A 1 258 ? 7.594 18.477 -22.274 1.00 83.62 258 GLU A C 1
ATOM 2140 O O . GLU A 1 258 ? 6.728 17.626 -22.102 1.00 83.62 258 GLU A O 1
ATOM 2145 N N . TRP A 1 259 ? 7.345 19.774 -22.083 1.00 81.81 259 TRP A N 1
ATOM 2146 C CA . TRP A 1 259 ? 6.005 20.252 -21.742 1.00 81.81 259 TRP A CA 1
ATOM 2147 C C . TRP A 1 259 ? 5.057 20.050 -22.928 1.00 81.81 259 TRP A C 1
ATOM 2149 O O . TRP A 1 259 ? 5.287 20.586 -24.013 1.00 81.81 259 TRP A O 1
ATOM 2159 N N . ALA A 1 260 ? 3.978 19.305 -22.701 1.00 78.06 260 ALA A N 1
ATOM 2160 C CA . ALA A 1 260 ? 3.086 18.807 -23.745 1.00 78.06 260 ALA A CA 1
ATOM 2161 C C . ALA A 1 260 ? 2.007 19.809 -24.190 1.00 78.06 260 ALA A C 1
ATOM 2163 O O . ALA A 1 260 ? 1.267 19.549 -25.139 1.00 78.06 260 ALA A O 1
ATOM 2164 N N . GLY A 1 261 ? 1.899 20.961 -23.522 1.00 69.00 261 GLY A N 1
ATOM 2165 C CA . GLY A 1 261 ? 0.938 22.004 -23.883 1.00 69.00 261 GLY A CA 1
ATOM 2166 C C . GLY A 1 261 ? -0.368 22.003 -23.087 1.00 69.00 261 GLY A C 1
ATOM 2167 O O . GLY A 1 261 ? -1.177 22.913 -23.278 1.00 69.00 261 GLY A O 1
ATOM 2168 N N . ALA A 1 262 ? -0.593 21.024 -22.206 1.00 64.75 262 ALA A N 1
ATOM 2169 C CA . ALA A 1 262 ? -1.720 21.040 -21.278 1.00 64.75 262 ALA A CA 1
ATOM 2170 C C . ALA A 1 262 ? -1.416 21.959 -20.076 1.00 64.75 262 ALA A C 1
ATOM 2172 O O . ALA A 1 262 ? -0.301 21.988 -19.552 1.00 64.75 262 ALA A O 1
ATOM 2173 N N . GLY A 1 263 ? -2.404 22.766 -19.676 1.00 66.50 263 GLY A N 1
ATOM 2174 C CA . GLY A 1 263 ? -2.283 23.702 -18.553 1.00 66.50 263 GLY A CA 1
ATOM 2175 C C . GLY A 1 263 ? -1.487 24.982 -18.847 1.00 66.50 263 GLY A C 1
ATOM 2176 O O . GLY A 1 263 ? -1.234 25.353 -19.995 1.00 66.50 263 GLY A O 1
ATOM 2177 N N . ALA A 1 264 ? -1.135 25.715 -17.788 1.00 72.25 264 ALA A N 1
ATOM 2178 C CA . ALA A 1 264 ? -0.289 26.899 -17.895 1.00 72.25 264 ALA A CA 1
ATOM 2179 C C . ALA A 1 264 ? 1.180 26.471 -17.989 1.00 72.25 264 ALA A C 1
ATOM 2181 O O . ALA A 1 264 ? 1.679 25.767 -17.114 1.00 72.25 264 ALA A O 1
ATOM 2182 N N . LYS A 1 265 ? 1.883 26.919 -19.036 1.00 79.06 265 LYS A N 1
ATOM 2183 C CA . LYS A 1 265 ? 3.317 26.659 -19.178 1.00 79.06 265 LYS A CA 1
ATOM 2184 C C . LYS A 1 265 ? 4.077 27.235 -17.972 1.00 79.06 265 LYS A C 1
ATOM 2186 O O . LYS A 1 265 ? 3.910 28.429 -17.704 1.00 79.06 265 LYS A O 1
ATOM 2191 N N . PRO A 1 266 ? 4.959 26.457 -17.322 1.00 77.00 266 PRO A N 1
ATOM 2192 C CA . PRO A 1 266 ? 5.896 26.987 -16.335 1.00 77.00 266 PRO A CA 1
ATOM 2193 C C . PRO A 1 266 ? 6.702 28.149 -16.934 1.00 77.00 266 PRO A C 1
ATOM 2195 O O . PRO A 1 266 ? 7.271 28.022 -18.024 1.00 77.00 266 PRO A O 1
ATOM 2198 N N . VAL A 1 267 ? 6.718 29.303 -16.262 1.00 79.38 267 VAL A N 1
ATOM 2199 C CA . VAL A 1 267 ? 7.369 30.521 -16.780 1.00 79.38 267 VAL A CA 1
ATOM 2200 C C . VAL A 1 267 ? 8.850 30.528 -16.412 1.00 79.38 267 VAL A C 1
ATOM 2202 O O . VAL A 1 267 ? 9.681 30.989 -17.195 1.00 79.38 267 VAL A O 1
ATOM 2205 N N . ASN A 1 268 ? 9.185 29.966 -15.252 1.00 76.69 268 ASN A N 1
ATOM 2206 C CA . ASN A 1 268 ? 10.536 29.845 -14.728 1.00 76.69 268 ASN A CA 1
ATOM 2207 C C . ASN A 1 268 ? 10.874 28.381 -14.424 1.00 76.69 268 ASN A C 1
ATOM 2209 O O . ASN A 1 268 ? 10.001 27.571 -14.130 1.00 76.69 268 ASN A O 1
ATOM 2213 N N . ALA A 1 269 ? 12.168 28.048 -14.421 1.00 68.50 269 ALA A N 1
ATOM 2214 C CA . ALA A 1 269 ? 12.636 26.712 -14.039 1.00 68.50 269 ALA A CA 1
ATOM 2215 C C . ALA A 1 269 ? 12.271 26.342 -12.588 1.00 68.50 269 ALA A C 1
ATOM 2217 O O . ALA A 1 269 ? 12.079 25.171 -12.290 1.00 68.50 269 ALA A O 1
ATOM 2218 N N . THR A 1 270 ? 12.137 27.334 -11.702 1.00 69.94 270 THR A N 1
ATOM 2219 C CA . THR A 1 270 ? 11.703 27.156 -10.305 1.00 69.94 270 THR A CA 1
ATOM 2220 C C . THR A 1 270 ? 10.233 26.779 -10.167 1.00 69.94 270 THR A C 1
ATOM 2222 O O . THR A 1 270 ? 9.826 26.334 -9.101 1.00 69.94 270 THR A O 1
ATOM 2225 N N . ASP A 1 271 ? 9.439 26.966 -11.222 1.00 70.38 271 ASP A N 1
ATOM 2226 C CA . ASP A 1 271 ? 8.023 26.592 -11.237 1.00 70.38 271 ASP A CA 1
ATOM 2227 C C . ASP A 1 271 ? 7.857 25.088 -11.539 1.00 70.38 271 ASP A C 1
ATOM 2229 O O . ASP A 1 271 ? 6.744 24.569 -11.519 1.00 70.38 271 ASP A O 1
ATOM 2233 N N . VAL A 1 272 ? 8.959 24.389 -11.849 1.00 71.56 272 VAL A N 1
ATOM 2234 C CA . VAL A 1 272 ? 8.983 22.957 -12.143 1.00 71.56 272 VAL A CA 1
ATOM 2235 C C . VAL A 1 272 ? 9.552 22.198 -10.954 1.00 71.56 272 VAL A C 1
ATOM 2237 O O . VAL A 1 272 ? 10.726 22.322 -10.606 1.00 71.56 272 VAL A O 1
ATOM 2240 N N . VAL A 1 273 ? 8.704 21.353 -10.382 1.00 69.62 273 VAL A N 1
ATOM 2241 C CA . VAL A 1 273 ? 9.072 20.354 -9.387 1.00 69.62 273 VAL A CA 1
ATOM 2242 C C . VAL A 1 273 ? 9.526 19.084 -10.096 1.00 69.62 273 VAL A C 1
ATOM 2244 O O . VAL A 1 273 ? 8.871 18.600 -11.016 1.00 69.62 273 VAL A O 1
ATOM 2247 N N . TRP A 1 274 ? 10.646 18.525 -9.655 1.00 67.69 274 TRP A N 1
ATOM 2248 C CA . TRP A 1 274 ? 11.161 17.253 -10.145 1.00 67.69 274 TRP A CA 1
ATOM 2249 C C . TRP A 1 274 ? 11.697 16.404 -9.001 1.00 67.69 274 TRP A C 1
ATOM 2251 O O . TRP A 1 274 ? 12.314 16.911 -8.063 1.00 67.69 274 TRP A O 1
ATOM 2261 N N . VAL A 1 275 ? 11.484 15.098 -9.131 1.00 69.94 275 VAL A N 1
ATOM 2262 C CA . VAL A 1 275 ? 12.051 14.049 -8.288 1.00 69.94 275 VAL A CA 1
ATOM 2263 C C . VAL A 1 275 ? 12.644 13.001 -9.224 1.00 69.94 275 VAL A C 1
ATOM 2265 O O . VAL A 1 275 ? 12.006 12.579 -10.185 1.00 69.94 275 VAL A O 1
ATOM 2268 N N . MET A 1 276 ? 13.882 12.607 -8.962 1.00 73.88 276 MET A N 1
ATOM 2269 C CA . MET A 1 276 ? 14.579 11.504 -9.602 1.00 73.88 276 MET A CA 1
ATOM 2270 C C . MET A 1 276 ? 14.930 10.482 -8.533 1.00 73.88 276 MET A C 1
ATOM 2272 O O . MET A 1 276 ? 15.450 10.833 -7.471 1.00 73.88 276 MET A O 1
ATOM 2276 N N . ARG A 1 277 ? 14.689 9.214 -8.845 1.00 74.25 277 ARG A N 1
ATOM 2277 C CA . ARG A 1 277 ? 15.059 8.087 -8.004 1.00 74.25 277 ARG A CA 1
ATOM 2278 C C . ARG A 1 277 ? 16.048 7.196 -8.743 1.00 74.25 277 ARG A C 1
ATOM 2280 O O . ARG A 1 277 ? 15.905 6.964 -9.937 1.00 74.25 277 ARG A O 1
ATOM 2287 N N . ILE A 1 278 ? 17.051 6.709 -8.025 1.00 74.62 278 ILE A N 1
ATOM 2288 C CA . ILE A 1 278 ? 17.988 5.691 -8.492 1.00 74.62 278 ILE A CA 1
ATOM 2289 C C . ILE A 1 278 ? 17.861 4.508 -7.545 1.00 74.62 278 ILE A C 1
ATOM 2291 O O . ILE A 1 278 ? 18.181 4.617 -6.361 1.00 74.62 278 ILE A O 1
ATOM 2295 N N . GLU A 1 279 ? 17.406 3.383 -8.075 1.00 74.00 279 GLU A N 1
ATOM 2296 C CA . GLU A 1 279 ? 17.280 2.138 -7.330 1.00 74.00 279 GLU A CA 1
ATOM 2297 C C . GLU A 1 279 ? 18.432 1.204 -7.694 1.00 74.00 279 GLU A C 1
ATOM 2299 O O . GLU A 1 279 ? 18.713 0.962 -8.867 1.00 74.00 279 GLU A O 1
ATOM 2304 N N . VAL A 1 280 ? 19.113 0.679 -6.679 1.00 72.81 280 VAL A N 1
ATOM 2305 C CA . VAL A 1 280 ? 20.109 -0.381 -6.844 1.00 72.81 280 VAL A CA 1
ATOM 2306 C C . VAL A 1 280 ? 19.439 -1.697 -6.511 1.00 72.81 280 VAL A C 1
ATOM 2308 O O . VAL A 1 280 ? 18.826 -1.831 -5.451 1.00 72.81 280 VAL A O 1
ATOM 2311 N N . TYR A 1 281 ? 19.598 -2.673 -7.393 1.00 69.50 281 TYR A N 1
ATOM 2312 C CA . TYR A 1 281 ? 19.080 -4.020 -7.223 1.00 69.50 281 TYR A CA 1
ATOM 2313 C C . TYR A 1 281 ? 20.220 -5.040 -7.282 1.00 69.50 281 TYR A C 1
ATOM 2315 O O . TYR A 1 281 ? 20.980 -5.103 -8.246 1.00 69.50 281 TYR A O 1
ATOM 2323 N N . GLU A 1 282 ? 20.307 -5.888 -6.259 1.00 59.03 282 GLU A N 1
ATOM 2324 C CA . GLU A 1 282 ? 21.153 -7.081 -6.245 1.00 59.03 282 GLU A CA 1
ATOM 2325 C C . GLU A 1 282 ? 20.311 -8.286 -5.813 1.00 59.03 282 GLU A C 1
ATOM 2327 O O . GLU A 1 282 ? 19.440 -8.183 -4.952 1.00 59.03 282 GLU A O 1
ATOM 2332 N N . GLN A 1 283 ? 20.566 -9.454 -6.411 1.00 56.91 283 GLN A N 1
ATOM 2333 C CA . GLN A 1 283 ? 19.968 -10.735 -5.997 1.00 56.91 283 GLN A CA 1
ATOM 2334 C C . GLN A 1 283 ? 18.425 -10.740 -5.899 1.00 56.91 283 GLN A C 1
ATOM 2336 O O . GLN A 1 283 ? 17.850 -11.438 -5.067 1.00 56.91 283 GLN A O 1
ATOM 2341 N N . GLY A 1 284 ? 17.742 -10.008 -6.784 1.00 55.97 284 GLY A N 1
ATOM 2342 C CA . GLY A 1 284 ? 16.287 -10.095 -6.930 1.00 55.97 284 GLY A CA 1
ATOM 2343 C C . GLY A 1 284 ? 15.479 -9.273 -5.926 1.00 55.97 284 GLY A C 1
ATOM 2344 O O . GLY A 1 284 ? 14.322 -9.603 -5.693 1.00 55.97 284 GLY A O 1
ATOM 2345 N N . SER A 1 285 ? 16.052 -8.219 -5.341 1.00 55.16 285 SER A N 1
ATOM 2346 C CA . SER A 1 285 ? 15.305 -7.178 -4.624 1.00 55.16 285 SER A CA 1
ATOM 2347 C C . SER A 1 285 ? 16.005 -5.828 -4.764 1.00 55.16 285 SER A C 1
ATOM 2349 O O . SER A 1 285 ? 17.204 -5.768 -5.037 1.00 55.16 285 SER A O 1
ATOM 2351 N N . ILE A 1 286 ? 15.265 -4.747 -4.533 1.00 65.00 286 ILE A N 1
ATOM 2352 C CA . ILE A 1 286 ? 15.836 -3.415 -4.333 1.00 65.00 286 ILE A CA 1
ATOM 2353 C C . ILE A 1 286 ? 16.647 -3.436 -3.031 1.00 65.00 286 ILE A C 1
ATOM 2355 O O . ILE A 1 286 ? 16.147 -3.854 -1.983 1.00 65.00 286 ILE A O 1
ATOM 2359 N N . THR A 1 287 ? 17.910 -3.028 -3.111 1.00 64.19 287 THR A N 1
ATOM 2360 C CA . THR A 1 287 ? 18.880 -3.013 -2.004 1.00 64.19 287 THR A CA 1
ATOM 2361 C C . THR A 1 287 ? 19.267 -1.603 -1.568 1.00 64.19 287 THR A C 1
ATOM 2363 O O . THR A 1 287 ? 19.705 -1.403 -0.434 1.00 64.19 287 THR A O 1
ATOM 2366 N N . ASP A 1 288 ? 19.121 -0.619 -2.454 1.00 63.62 288 ASP A N 1
ATOM 2367 C CA . ASP A 1 288 ? 19.367 0.792 -2.159 1.00 63.62 288 ASP A CA 1
ATOM 2368 C C . ASP A 1 288 ? 18.419 1.659 -2.982 1.00 63.62 288 ASP A C 1
ATOM 2370 O O . ASP A 1 288 ? 18.115 1.324 -4.124 1.00 63.62 288 ASP A O 1
ATOM 2374 N N . ILE A 1 289 ? 17.983 2.780 -2.416 1.00 66.06 289 ILE A N 1
ATOM 2375 C CA . ILE A 1 289 ? 17.226 3.804 -3.134 1.00 66.06 289 ILE A CA 1
ATOM 2376 C C . ILE A 1 289 ? 17.890 5.143 -2.839 1.00 66.06 289 ILE A C 1
ATOM 2378 O O . ILE A 1 289 ? 18.171 5.464 -1.683 1.00 66.06 289 ILE A O 1
ATOM 2382 N N . ARG A 1 290 ? 18.158 5.922 -3.885 1.00 68.75 290 ARG A N 1
ATOM 2383 C CA . ARG A 1 290 ? 18.696 7.279 -3.792 1.00 68.75 290 ARG A CA 1
ATOM 2384 C C . ARG A 1 290 ? 17.737 8.245 -4.455 1.00 68.75 290 ARG A C 1
ATOM 2386 O O . ARG A 1 290 ? 17.270 7.978 -5.554 1.00 68.75 290 ARG A O 1
ATOM 2393 N N . PHE A 1 291 ? 17.498 9.377 -3.808 1.00 66.69 291 PHE A N 1
ATOM 2394 C CA . PHE A 1 291 ? 16.612 10.418 -4.313 1.00 66.69 291 PHE A CA 1
ATOM 2395 C C . PHE A 1 291 ? 17.390 11.693 -4.613 1.00 66.69 291 PHE A C 1
ATOM 2397 O O . PHE A 1 291 ? 18.281 12.086 -3.860 1.00 66.69 291 PHE A O 1
ATOM 2404 N N . ILE A 1 292 ? 17.007 12.358 -5.694 1.00 68.44 292 ILE A N 1
ATOM 2405 C CA . ILE A 1 292 ? 17.421 13.713 -6.039 1.00 68.44 292 ILE A CA 1
ATOM 2406 C C . ILE A 1 292 ? 16.136 14.485 -6.339 1.00 68.44 292 ILE A C 1
ATOM 2408 O O . ILE A 1 292 ? 15.304 14.004 -7.099 1.00 68.44 292 ILE A O 1
ATOM 2412 N N . SER A 1 293 ? 15.919 15.642 -5.724 1.00 67.44 293 SER A N 1
ATOM 2413 C CA . SER A 1 293 ? 14.659 16.377 -5.871 1.00 67.44 293 SER A CA 1
ATOM 2414 C C . SER A 1 293 ? 14.877 17.873 -5.724 1.00 67.44 293 SER A C 1
ATOM 2416 O O . SER A 1 293 ? 15.705 18.283 -4.920 1.00 67.44 293 SER A O 1
ATOM 2418 N N . SER A 1 294 ? 14.100 18.670 -6.460 1.00 64.06 294 SER A N 1
ATOM 2419 C CA . SER A 1 294 ? 14.024 20.134 -6.289 1.00 64.06 294 SER A CA 1
ATOM 2420 C C . SER A 1 294 ? 13.070 20.586 -5.187 1.00 64.06 294 SER A C 1
ATOM 2422 O O . SER A 1 294 ? 13.080 21.753 -4.809 1.00 64.06 294 SER A O 1
ATOM 2424 N N . VAL A 1 295 ? 12.228 19.689 -4.677 1.00 56.62 295 VAL A N 1
ATOM 2425 C CA . VAL A 1 295 ? 11.308 19.974 -3.560 1.00 56.62 295 VAL A CA 1
ATOM 2426 C C . VAL A 1 295 ? 11.922 19.553 -2.243 1.00 56.62 295 VAL A C 1
ATOM 2428 O O . VAL A 1 295 ? 11.748 20.206 -1.218 1.00 56.62 295 VAL A O 1
ATOM 2431 N N . TYR A 1 296 ? 12.660 18.451 -2.282 1.00 52.72 296 TYR A N 1
ATOM 2432 C CA . TYR A 1 296 ? 13.309 17.867 -1.128 1.00 52.72 296 TYR A CA 1
ATOM 2433 C C . TYR A 1 296 ? 14.785 18.248 -1.095 1.00 52.72 296 TYR A C 1
ATOM 2435 O O . TYR A 1 296 ? 15.610 17.364 -0.923 1.00 52.72 296 TYR A O 1
ATOM 2443 N N . ASP A 1 297 ? 15.145 19.516 -1.319 1.00 44.50 297 ASP A N 1
ATOM 2444 C CA . ASP A 1 297 ? 16.553 19.932 -1.313 1.00 44.50 297 ASP A CA 1
ATOM 2445 C C . ASP A 1 297 ? 17.200 19.571 0.040 1.00 44.50 297 ASP A C 1
ATOM 2447 O O . ASP A 1 297 ? 17.001 20.220 1.071 1.00 44.50 297 ASP A O 1
ATOM 2451 N N . TRP A 1 298 ? 17.946 18.464 0.039 1.00 45.28 298 TRP A N 1
ATOM 2452 C CA . TRP A 1 298 ? 18.667 17.942 1.188 1.00 45.28 298 TRP A CA 1
ATOM 2453 C C . TRP A 1 298 ? 19.988 18.704 1.280 1.00 45.28 298 TRP A C 1
ATOM 2455 O O . TRP A 1 298 ? 20.878 18.521 0.449 1.00 45.28 298 TRP A O 1
ATOM 2465 N N . LEU A 1 299 ? 20.140 19.542 2.308 1.00 31.59 299 LEU A N 1
ATOM 2466 C CA . LEU A 1 299 ? 21.472 19.879 2.806 1.00 31.59 299 LEU A CA 1
ATOM 2467 C C . LEU A 1 299 ? 22.125 18.555 3.230 1.00 31.59 299 LEU A C 1
ATOM 2469 O O . LEU A 1 299 ? 21.670 17.934 4.192 1.00 31.59 299 LEU A O 1
ATOM 2473 N N . GLN A 1 300 ? 23.118 18.106 2.456 1.00 32.12 300 GLN A N 1
ATOM 2474 C CA . GLN A 1 300 ? 24.034 17.036 2.860 1.00 32.12 300 GLN A CA 1
ATOM 2475 C C . GLN A 1 300 ? 24.693 17.359 4.203 1.00 32.12 300 GLN A C 1
ATOM 2477 O O . GLN A 1 300 ? 25.055 18.542 4.414 1.00 32.12 300 GLN A O 1
#

Sequence (300 aa):
LTWANPVFLKHYETDPITEGADTINGRIEDDILRYDQFYIDRSGREDNTINIQQTRQFLIAKNSVTGDEFILEQFFQNWGGTTLVNDGTPSGQYTTQFINFVQDRVFKMPTNDERKQIKIDRRADLDTTDFRYYEMYYPFMMRWEDWIALLTANTNFFNASLPQNGLNQLWNRYSTFANWDIYYRNQVIVNQLDNVTNINSQLTYSQDKIIDSFTYLESTDWINEDISSFTLTGSPLLSGGTEFIQGFEDTKIIASKEWAGAGAKPVNATDVVWVMRIEVYEQGSITDIRFISSVYDWLQ

Foldseek 3Di:
DDWDDDWFKDFPPADPPPDGDLADPAALWTKIKTKTKDKDFQVPPFEDFKDFQKKKKFKKKAFQPPRDIWTLDMDMDGCVPADWDQPDPVGPRYTDRFDWDWDADPAPDDPPDPLRIWTKGWPPVPDDPGITMIMTIDIDTNFQDQQAADPRADCVQAAPVGHNRRRHSRRLVQCVDPRIFIWIKIKTWIWGQDPVPRDTDIDIDMDIRTHDYDHPCPDQQKPPWDKFKDAPVRHGQDDPNDGDDDPPHDIDIDIDIDGNPPDDDDPDPLSDKDKDKDFDDDPRDTDHIDIDIPVCPDPD

pLDDT: mean 77.12, std 16.59, range [30.84, 97.44]

Radius of gyration: 23.2 Å; chains: 1; bounding box: 60×49×66 Å

Secondary structure (DSSP, 8-state):
-EE-S--EEE-TTS-TTT--BSS--EETT-EEEEEEEEEEE-TT--SS-EEEEEEEEEEEEEETTT--EEEEEEEEEE-TTPPEEE-SSSTTS-EEE--EEEEE-SS---TT-GGGEEEEEE-TTS--SSEEEEEEEEEEE----TTSB-TT--GGG--TTSGGGG-BS-GGGGGGSTTEEEEEEEEEEEEEE-TTT--EEEEEEEEEEEEPEEPTT--SSEEEEEEEEEETTS-B-EETTEE---SSS-EEEEEEEEE-S-SSPPSSGGG---EEEEEEEETTEEEEEEEEESSS----

Organism: NCBI:txid412755